Protein AF-A0A8S9GBB6-F1 (afdb_monomer)

Sequence (217 aa):
MLECAELTRQIRGGTREVPPIGDLYFKDEYIDAASASKRSDGSMNYLVEKYDRTLKQTMIQLGASEKLARARLSVIERLRAENKKASDKRLRRKKFFELNLKSLKEKAEFEGDRDAVVETLVKERQRLRDSRIREVTCERVRVQTAMADKYTRCFGREEVTSEIERSTSSVLPLEVNPLALVPTPVESPTVPAAEDPEDLPASNVLTGSGEDDGSVA

Mean predicted aligned error: 19.23 Å

Foldseek 3Di:
DVVVVVVVCVVVPHPPPDPDLVPDPPSVLVVVQVVCVVPDNVSVVVVVVVVVVVVVVVVVVVVVVVVVVVVVVVVVVVVVVVVVVVVVVVVVVVVVVVVVVVVVVVVVVVVVVVVVVVVVVVVVVVVVVVVVVVVVVVVVVVVVVVVVVVCCVPPVPDDDPDDDDDDDDDDDDDDDDPDDDDDDDDDDPDDDDDDDDDDDDDDDDDDPDDDDDDDDD

Radius of gyration: 59.41 Å; Cα contacts (8 Å, |Δi|>4): 20; chains: 1; bounding box: 96×67×176 Å

Organism: Brassica cretica (NCBI:txid69181)

Solvent-accessible surface area (backbone atoms only — not comparable to full-atom values): 13684 Å² total; per-residue (Å²): 112,66,67,62,51,50,50,51,32,59,77,70,61,49,91,66,82,68,77,56,67,86,75,43,93,62,35,66,61,46,56,52,20,61,68,45,42,88,80,40,66,64,48,49,53,53,50,53,52,50,51,53,50,50,52,55,50,49,52,54,52,49,56,52,50,52,54,52,50,53,54,51,51,57,51,51,54,51,54,51,53,49,50,51,54,52,49,54,52,50,52,52,50,51,53,51,51,52,52,50,54,51,52,51,50,55,50,52,53,54,48,52,54,49,51,52,52,50,53,52,52,54,52,50,54,49,53,52,51,54,51,50,53,49,52,54,49,55,50,50,50,54,51,51,52,54,49,51,56,47,45,46,72,77,62,63,79,76,80,87,86,70,86,80,92,80,82,87,77,91,81,86,88,82,80,89,77,100,79,86,80,82,78,75,83,76,82,73,86,81,77,88,77,87,90,83,88,88,81,86,80,90,79,80,88,81,82,86,80,88,84,83,88,83,85,89,134

Structure (mmCIF, N/CA/C/O backbone):
data_AF-A0A8S9GBB6-F1
#
_entry.id   AF-A0A8S9GBB6-F1
#
loop_
_atom_site.group_PDB
_atom_site.id
_atom_site.type_symbol
_atom_site.label_atom_id
_atom_site.label_alt_id
_atom_site.label_comp_id
_atom_site.label_asym_id
_atom_site.label_entity_id
_atom_site.label_seq_id
_atom_site.pdbx_PDB_ins_code
_atom_site.Cartn_x
_atom_site.Cartn_y
_atom_site.Cartn_z
_atom_site.occupancy
_atom_site.B_iso_or_equiv
_atom_site.auth_seq_id
_atom_site.auth_comp_id
_atom_site.auth_asym_id
_atom_site.auth_atom_id
_atom_site.pdbx_PDB_model_num
ATOM 1 N N . MET A 1 1 ? -5.923 1.221 65.606 1.00 60.62 1 MET A N 1
ATOM 2 C CA . MET A 1 1 ? -7.090 2.034 66.034 1.00 60.62 1 MET A CA 1
ATOM 3 C C . MET A 1 1 ? -7.873 2.646 64.872 1.00 60.62 1 MET A C 1
ATOM 5 O O . MET A 1 1 ? -9.085 2.739 64.999 1.00 60.62 1 MET A O 1
ATOM 9 N N . LEU A 1 2 ? -7.241 3.025 63.750 1.00 73.56 2 LEU A N 1
ATOM 10 C CA . LEU A 1 2 ? -7.941 3.588 62.580 1.00 73.56 2 LEU A CA 1
ATOM 11 C C . LEU A 1 2 ? -8.953 2.622 61.945 1.00 73.56 2 LEU A C 1
ATOM 13 O O . LEU A 1 2 ? -10.057 3.036 61.637 1.00 73.56 2 LEU A O 1
ATOM 17 N N . GLU A 1 3 ? -8.626 1.335 61.835 1.00 77.44 3 GLU A N 1
ATOM 18 C CA . GLU A 1 3 ? -9.507 0.324 61.230 1.00 77.44 3 GLU A CA 1
ATOM 19 C C . GLU A 1 3 ? -10.779 0.064 62.061 1.00 77.44 3 GLU A C 1
ATOM 21 O O . GLU A 1 3 ? -11.881 0.015 61.522 1.00 77.44 3 GLU A O 1
ATOM 26 N N . CYS A 1 4 ? -10.665 0.032 63.397 1.00 80.69 4 CYS A N 1
ATOM 27 C CA . CYS A 1 4 ? -11.825 -0.055 64.292 1.00 80.69 4 CYS A CA 1
ATOM 28 C C . CYS A 1 4 ? -12.684 1.219 64.258 1.00 80.69 4 CYS A C 1
ATOM 30 O O . CYS A 1 4 ? -13.907 1.139 64.364 1.00 80.69 4 CYS A O 1
ATOM 32 N N . ALA A 1 5 ? -12.063 2.393 64.102 1.00 79.50 5 ALA A N 1
ATOM 33 C CA . ALA A 1 5 ? -12.774 3.661 63.954 1.00 79.50 5 ALA A CA 1
ATOM 34 C C . ALA A 1 5 ? -13.491 3.755 62.594 1.00 79.50 5 ALA A C 1
ATOM 36 O O . ALA A 1 5 ? -14.638 4.189 62.543 1.00 79.50 5 ALA A O 1
ATOM 37 N N . GLU A 1 6 ? -12.854 3.290 61.517 1.00 80.06 6 GLU A N 1
ATOM 38 C CA . GLU A 1 6 ? -13.409 3.209 60.160 1.00 80.06 6 GLU A CA 1
ATOM 39 C C . GLU A 1 6 ? -14.617 2.260 60.118 1.00 80.06 6 GLU A C 1
ATOM 41 O O . GLU A 1 6 ? -15.682 2.638 59.632 1.00 80.06 6 GLU A O 1
ATOM 46 N N . LEU A 1 7 ? -14.489 1.067 60.710 1.00 80.94 7 LEU A N 1
ATOM 47 C CA . LEU A 1 7 ? -15.567 0.083 60.814 1.00 80.94 7 LEU A CA 1
ATOM 48 C C . LEU A 1 7 ? -16.729 0.602 61.671 1.00 80.94 7 LEU A C 1
ATOM 50 O O . LEU A 1 7 ? -17.887 0.506 61.273 1.00 80.94 7 LEU A O 1
ATOM 54 N N . THR A 1 8 ? -16.438 1.222 62.818 1.00 80.81 8 THR A N 1
ATOM 55 C CA . THR A 1 8 ? -17.472 1.837 63.670 1.00 80.81 8 THR A CA 1
ATOM 56 C C . THR A 1 8 ? -18.189 2.970 62.935 1.00 80.81 8 THR A C 1
ATOM 58 O O . THR A 1 8 ? -19.403 3.118 63.066 1.00 80.81 8 THR A O 1
ATOM 61 N N . ARG A 1 9 ? -17.459 3.743 62.120 1.00 78.81 9 ARG A N 1
ATOM 62 C CA . ARG A 1 9 ? -18.017 4.790 61.261 1.00 78.81 9 ARG A CA 1
ATOM 63 C C . ARG A 1 9 ? -18.884 4.195 60.148 1.00 78.81 9 ARG A C 1
ATOM 65 O O . ARG A 1 9 ? -19.929 4.754 59.864 1.00 78.81 9 ARG A O 1
ATOM 72 N N . GLN A 1 10 ? -18.516 3.064 59.549 1.00 73.56 10 GLN A N 1
ATOM 73 C CA . GLN A 1 10 ? -19.354 2.377 58.556 1.00 73.56 10 GLN A CA 1
ATOM 74 C C . GLN A 1 10 ? -20.639 1.810 59.175 1.00 73.56 10 GLN A C 1
ATOM 76 O O . GLN A 1 10 ? -21.717 2.051 58.643 1.00 73.56 10 GLN A O 1
ATOM 81 N N . ILE A 1 11 ? -20.540 1.133 60.324 1.00 78.88 11 ILE A N 1
ATOM 82 C CA . ILE A 1 11 ? -21.691 0.533 61.021 1.00 78.88 11 ILE A CA 1
ATOM 83 C C . ILE A 1 11 ? -22.664 1.607 61.519 1.00 78.88 11 ILE A C 1
ATOM 85 O O . ILE A 1 11 ? -23.875 1.437 61.413 1.00 78.88 11 ILE A O 1
ATOM 89 N N . ARG A 1 12 ? -22.154 2.727 62.050 1.00 80.00 12 ARG A N 1
ATOM 90 C CA . ARG A 1 12 ? -22.995 3.843 62.517 1.00 80.00 12 ARG A CA 1
ATOM 91 C C . ARG A 1 12 ? -23.492 4.762 61.398 1.00 80.00 12 ARG A C 1
ATOM 93 O O . ARG A 1 12 ? -24.212 5.705 61.704 1.00 80.00 12 ARG A O 1
ATOM 100 N N . GLY A 1 13 ? -23.124 4.507 60.141 1.00 67.94 13 GLY A N 1
ATOM 101 C CA . GLY A 1 13 ? -23.426 5.400 59.024 1.00 67.94 13 GLY A CA 1
ATOM 102 C C . GLY A 1 13 ? -22.595 6.682 59.101 1.00 67.94 13 GLY A C 1
ATOM 103 O O . GLY A 1 13 ? -22.994 7.684 59.685 1.00 67.94 13 GLY A O 1
ATOM 104 N N . GLY A 1 14 ? -21.390 6.643 58.542 1.00 66.12 14 GLY A N 1
ATOM 105 C CA . GLY A 1 14 ? -20.478 7.780 58.523 1.00 66.12 14 GLY A CA 1
ATOM 106 C C . GLY A 1 14 ? -20.987 8.917 57.648 1.00 66.12 14 GLY A C 1
ATOM 107 O O . GLY A 1 14 ? -21.734 8.687 56.704 1.00 66.12 14 GLY A O 1
ATOM 108 N N . THR A 1 15 ? -20.473 10.126 57.877 1.00 60.06 15 THR A N 1
ATOM 109 C CA . THR A 1 15 ? -20.714 11.326 57.054 1.00 60.06 15 THR A CA 1
ATOM 110 C C . THR A 1 15 ? -20.034 11.260 55.679 1.00 60.06 15 THR A C 1
ATOM 112 O O . THR A 1 15 ? -19.532 12.270 55.188 1.00 60.06 15 THR A O 1
ATOM 115 N N . ARG A 1 16 ? -19.933 10.080 55.054 1.00 64.31 16 ARG A N 1
ATOM 116 C CA . ARG A 1 16 ? -19.618 10.044 53.624 1.00 64.31 16 ARG A CA 1
ATOM 117 C C . ARG A 1 16 ? -20.780 10.736 52.934 1.00 64.31 16 ARG A C 1
ATOM 119 O O . ARG A 1 16 ? -21.923 10.348 53.163 1.00 64.31 16 ARG A O 1
ATOM 126 N N . GLU A 1 17 ? -20.478 11.770 52.155 1.00 65.12 17 GLU A N 1
ATOM 127 C CA . GLU A 1 17 ? -21.477 12.451 51.342 1.00 65.12 17 GLU A CA 1
ATOM 128 C C . GLU A 1 17 ? -22.158 11.394 50.476 1.00 65.12 17 GLU A C 1
ATOM 130 O O . GLU A 1 17 ? -21.552 10.792 49.586 1.00 65.12 17 GLU A O 1
ATOM 135 N N . VAL A 1 18 ? -23.401 11.081 50.834 1.00 69.12 18 VAL A N 1
ATOM 136 C CA . VAL A 1 18 ? -24.264 10.259 50.000 1.00 69.12 18 VAL A CA 1
ATOM 137 C C . VAL A 1 18 ? -24.427 11.048 48.703 1.00 69.12 18 VAL A C 1
ATOM 139 O O . VAL A 1 18 ? -24.622 12.266 48.793 1.00 69.12 18 VAL A O 1
ATOM 142 N N . PRO A 1 19 ? -24.313 10.412 47.521 1.00 77.75 19 PRO A N 1
ATOM 143 C CA . PRO A 1 19 ? -24.487 11.116 46.261 1.00 77.75 19 PRO A CA 1
ATOM 144 C C . PRO A 1 19 ? -25.748 11.984 46.315 1.00 77.75 19 PRO A C 1
ATOM 146 O O . PRO A 1 19 ? -26.778 11.505 46.815 1.00 77.75 19 PRO A O 1
ATOM 149 N N . PRO A 1 20 ? -25.688 13.246 45.852 1.00 86.00 20 PRO A N 1
ATOM 150 C CA . PRO A 1 20 ? -26.872 14.079 45.756 1.00 86.00 20 PRO A CA 1
ATOM 151 C C . PRO A 1 20 ? -27.997 13.295 45.083 1.00 86.00 20 PRO A C 1
ATOM 153 O O . PRO A 1 20 ? -27.767 12.582 44.109 1.00 86.00 20 PRO A O 1
ATOM 156 N N . ILE A 1 21 ? -29.232 13.447 45.566 1.00 85.56 21 ILE A N 1
ATOM 157 C CA . ILE A 1 21 ? -30.396 12.733 45.006 1.00 85.56 21 ILE A CA 1
ATOM 158 C C . ILE A 1 21 ? -30.519 12.979 43.487 1.00 85.56 21 ILE A C 1
ATOM 160 O O . ILE A 1 21 ? -31.020 12.130 42.760 1.00 85.56 21 ILE A O 1
ATOM 164 N N . GLY A 1 22 ? -30.027 14.126 42.999 1.00 88.25 22 GLY A N 1
ATOM 165 C CA . GLY A 1 22 ? -29.941 14.465 41.576 1.00 88.25 22 GLY A CA 1
ATOM 166 C C . GLY A 1 22 ? -29.104 13.510 40.719 1.00 88.25 22 GLY A C 1
ATOM 167 O O . GLY A 1 22 ? -29.425 13.348 39.547 1.00 88.25 22 GLY A O 1
ATOM 168 N N . ASP A 1 23 ? -28.098 12.862 41.303 1.00 91.00 23 ASP A N 1
ATOM 169 C CA . ASP A 1 23 ? -27.106 12.050 40.590 1.00 91.00 23 ASP A CA 1
ATOM 170 C C . ASP A 1 23 ? -27.437 10.548 40.619 1.00 91.00 23 ASP A C 1
ATOM 172 O O . ASP A 1 23 ? -26.719 9.728 40.040 1.00 91.00 23 ASP A O 1
ATOM 176 N N . LEU A 1 24 ? -28.522 10.157 41.297 1.00 91.12 24 LEU A N 1
ATOM 177 C CA . LEU A 1 24 ? -28.995 8.775 41.303 1.00 91.12 24 LEU A CA 1
ATOM 178 C C . LEU A 1 24 ? -29.559 8.389 39.933 1.00 91.12 24 LEU A C 1
ATOM 180 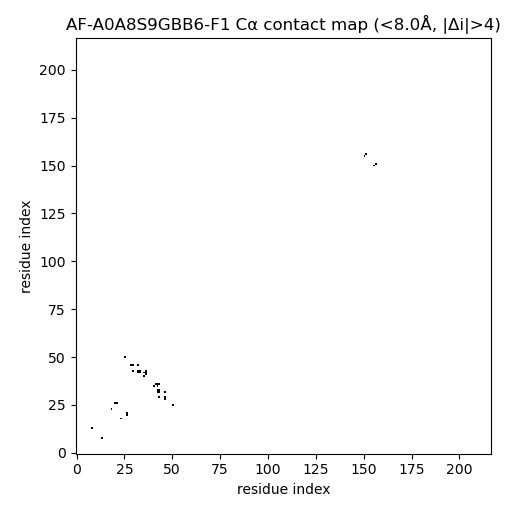O O . LEU A 1 24 ? -30.366 9.107 39.347 1.00 91.12 24 LEU A O 1
ATOM 184 N N . TYR A 1 25 ? -29.197 7.195 39.462 1.00 92.00 25 TYR A N 1
ATOM 185 C CA . TYR A 1 25 ? -29.690 6.658 38.190 1.00 92.00 25 TYR A CA 1
ATOM 186 C C . TYR A 1 25 ? -31.214 6.432 38.201 1.00 92.00 25 TYR A C 1
ATOM 188 O O . TYR A 1 25 ? -31.893 6.716 37.222 1.00 92.00 25 TYR A O 1
ATOM 196 N N . PHE A 1 26 ? -31.748 5.963 39.333 1.00 95.62 26 PHE A N 1
ATOM 197 C CA . PHE A 1 26 ? -33.181 5.803 39.610 1.00 95.62 26 PHE A CA 1
ATOM 198 C C . PHE A 1 26 ? -33.630 6.821 40.664 1.00 95.62 26 PHE A C 1
ATOM 200 O O . PHE A 1 26 ? -33.973 6.465 41.795 1.00 95.62 26 PHE A O 1
ATOM 207 N N . LYS A 1 27 ? -33.501 8.110 40.334 1.00 94.31 27 LYS A N 1
ATOM 208 C CA . LYS A 1 27 ? -33.810 9.223 41.240 1.00 94.31 27 LYS A CA 1
ATOM 209 C C . LYS A 1 27 ? -35.281 9.254 41.650 1.00 94.31 27 LYS A C 1
ATOM 211 O O . LYS A 1 27 ? -35.578 9.408 42.833 1.00 94.31 27 LYS A O 1
ATOM 216 N N . ASP A 1 28 ? -36.184 9.133 40.687 1.00 94.25 28 ASP A N 1
ATOM 217 C CA . ASP A 1 28 ? -37.617 9.281 40.938 1.00 94.25 28 ASP A CA 1
ATOM 218 C C . ASP A 1 28 ? -38.121 8.117 41.796 1.00 94.25 28 ASP A C 1
ATOM 220 O O . ASP A 1 28 ? -38.783 8.317 42.812 1.00 94.25 28 ASP A O 1
ATOM 224 N N . GLU A 1 29 ? -37.663 6.903 41.491 1.00 93.50 29 GLU A N 1
ATOM 225 C CA . GLU A 1 29 ? -37.986 5.713 42.272 1.00 93.50 29 GLU A CA 1
ATOM 226 C C . GLU A 1 29 ? -37.391 5.758 43.683 1.00 93.50 29 GLU A C 1
ATOM 228 O O . GLU A 1 29 ? -37.974 5.202 44.614 1.00 93.50 29 GLU A O 1
ATOM 233 N N . TYR A 1 30 ? -36.253 6.433 43.868 1.00 92.12 30 TYR A N 1
ATOM 234 C CA . TYR A 1 30 ? -35.703 6.699 45.195 1.00 92.12 30 TYR A CA 1
ATOM 235 C C . TYR A 1 30 ? -36.582 7.653 46.002 1.00 92.12 30 TYR A C 1
ATOM 237 O O . TYR A 1 30 ? -36.856 7.379 47.169 1.00 92.12 30 TYR A O 1
ATOM 245 N N . ILE A 1 31 ? -37.050 8.747 45.398 1.00 91.56 31 ILE A N 1
ATOM 246 C CA . ILE A 1 31 ? -37.946 9.706 46.060 1.00 91.56 31 ILE A CA 1
ATOM 247 C C . ILE A 1 31 ? -39.261 9.018 46.451 1.00 91.56 31 ILE A C 1
ATOM 249 O O . ILE A 1 31 ? -39.726 9.186 47.584 1.00 91.56 31 ILE A O 1
ATOM 253 N N . ASP A 1 32 ? -39.814 8.188 45.568 1.00 91.50 32 ASP A N 1
ATOM 254 C CA . ASP A 1 32 ? -41.032 7.416 45.824 1.00 91.50 32 ASP A CA 1
ATOM 255 C C . ASP A 1 32 ? -40.831 6.385 46.944 1.00 91.50 32 ASP A C 1
ATOM 257 O O . ASP A 1 32 ? -41.623 6.322 47.891 1.00 91.50 32 ASP A O 1
ATOM 261 N N . ALA A 1 33 ? -39.743 5.610 46.892 1.00 92.12 33 ALA A N 1
ATOM 262 C CA . ALA A 1 33 ? -39.418 4.617 47.913 1.00 92.12 33 ALA A CA 1
ATOM 263 C C . ALA A 1 33 ? -39.142 5.263 49.279 1.00 92.12 33 ALA A C 1
ATOM 265 O O . ALA A 1 33 ? -39.637 4.783 50.302 1.00 92.12 33 ALA A O 1
ATOM 266 N N . ALA A 1 34 ? -38.414 6.383 49.307 1.00 89.12 34 ALA A N 1
ATOM 267 C CA . ALA A 1 34 ? -38.150 7.146 50.522 1.00 89.12 34 ALA A CA 1
ATOM 268 C C . ALA A 1 34 ? -39.448 7.708 51.120 1.00 89.12 34 ALA A C 1
ATOM 270 O O . ALA A 1 34 ? -39.666 7.617 52.331 1.00 89.12 34 ALA A O 1
ATOM 271 N N . SER A 1 35 ? -40.353 8.213 50.278 1.00 87.62 35 SER A N 1
ATOM 272 C CA . SER A 1 35 ? -41.664 8.720 50.702 1.00 87.62 35 SER A CA 1
ATOM 273 C C . SER A 1 35 ? -42.571 7.608 51.247 1.00 87.62 35 SER A C 1
ATOM 275 O O . SER A 1 35 ? -43.310 7.826 52.212 1.00 87.62 35 SER A O 1
ATOM 277 N N . ALA A 1 36 ? -42.493 6.405 50.670 1.00 88.00 36 ALA A N 1
ATOM 278 C CA . ALA A 1 36 ? -43.259 5.230 51.084 1.00 88.00 36 ALA A CA 1
ATOM 279 C C . ALA A 1 36 ? -42.690 4.508 52.321 1.00 88.00 36 ALA A C 1
ATOM 281 O O . ALA A 1 36 ? -43.441 3.804 53.002 1.00 88.00 36 ALA A O 1
ATOM 282 N N . SER A 1 37 ? -41.410 4.719 52.653 1.00 82.12 37 SER A N 1
ATOM 283 C CA . SER A 1 37 ? -40.703 4.023 53.746 1.00 82.12 37 SER A CA 1
ATOM 284 C C . SER A 1 37 ? -41.389 4.138 55.112 1.00 82.12 37 SER A C 1
ATOM 286 O O . SER A 1 37 ? -41.324 3.226 55.925 1.00 82.12 37 SER A O 1
ATOM 288 N N . LYS A 1 38 ? -42.153 5.215 55.348 1.00 79.06 38 LYS A N 1
ATOM 289 C CA . LYS A 1 38 ? -42.936 5.409 56.581 1.00 79.06 38 LYS A CA 1
ATOM 290 C C . LYS A 1 38 ? -44.026 4.351 56.803 1.00 79.06 38 LYS A C 1
ATOM 292 O O . LYS A 1 38 ? -44.586 4.298 57.894 1.00 79.06 38 LYS A O 1
ATOM 297 N N . ARG A 1 39 ? -44.393 3.578 55.773 1.00 77.25 39 ARG A N 1
ATOM 298 C CA . ARG A 1 39 ? -45.482 2.586 55.817 1.00 77.25 39 ARG A CA 1
ATOM 299 C C . ARG A 1 39 ? -45.012 1.149 55.589 1.00 77.25 39 ARG A C 1
ATOM 301 O O . ARG A 1 39 ? -45.705 0.231 56.014 1.00 77.25 39 ARG A O 1
ATOM 308 N N . SER A 1 40 ? -43.893 0.944 54.893 1.00 81.62 40 SER A N 1
ATOM 309 C CA . SER A 1 40 ? -43.333 -0.381 54.609 1.00 81.62 40 SER A CA 1
ATOM 310 C C . SER A 1 40 ? -41.907 -0.267 54.070 1.00 81.62 40 SER A C 1
ATOM 312 O O . SER A 1 40 ? -41.634 0.576 53.215 1.00 81.62 40 SER A O 1
ATOM 314 N N . ASP A 1 41 ? -41.034 -1.183 54.489 1.00 83.06 41 ASP A N 1
ATOM 315 C CA . ASP A 1 41 ? -39.663 -1.298 53.973 1.00 83.06 41 ASP A CA 1
ATOM 316 C C . ASP A 1 41 ? -39.593 -1.931 52.568 1.00 83.06 41 ASP A C 1
ATOM 318 O O . ASP A 1 41 ? -38.557 -1.879 51.902 1.00 83.06 41 ASP A O 1
ATOM 322 N N . GLY A 1 42 ? -40.697 -2.506 52.071 1.00 89.44 42 GLY A N 1
ATOM 323 C CA . GLY A 1 42 ? -40.728 -3.219 50.788 1.00 89.44 42 GLY A CA 1
ATOM 324 C C . GLY A 1 42 ? -40.334 -2.353 49.587 1.00 89.44 42 GLY A C 1
ATOM 325 O O . GLY A 1 42 ? -39.651 -2.831 48.681 1.00 89.44 42 GLY A O 1
ATOM 326 N N . SER A 1 43 ? -40.695 -1.065 49.597 1.00 90.88 43 SER A N 1
ATOM 327 C CA . SER A 1 43 ? -40.359 -0.135 48.511 1.00 90.88 43 SER A CA 1
ATOM 328 C C . SER A 1 43 ? -38.853 0.113 48.390 1.00 90.88 43 SER A C 1
ATOM 330 O O . SER A 1 43 ? -38.340 0.239 47.278 1.00 90.88 43 SER A O 1
ATOM 332 N N . MET A 1 44 ? -38.131 0.145 49.516 1.00 90.50 44 MET A N 1
ATOM 333 C CA . MET A 1 44 ? -36.676 0.311 49.514 1.00 90.50 44 MET A CA 1
ATOM 334 C C . MET A 1 44 ? -35.987 -0.946 48.973 1.00 90.50 44 MET A C 1
ATOM 336 O O . MET A 1 44 ? -35.097 -0.849 48.130 1.00 90.50 44 MET A O 1
ATOM 340 N N . ASN A 1 45 ? -36.453 -2.131 49.383 1.00 92.38 45 ASN A N 1
ATOM 341 C CA . ASN A 1 45 ? -35.922 -3.405 48.891 1.00 92.38 45 ASN A CA 1
ATOM 342 C C . ASN A 1 45 ? -36.100 -3.554 47.372 1.00 92.38 45 ASN A C 1
ATOM 344 O O . ASN A 1 45 ? -35.160 -3.934 46.677 1.00 92.38 45 ASN A O 1
ATOM 348 N N . TYR A 1 46 ? -37.263 -3.172 46.833 1.00 93.88 46 TYR A N 1
ATOM 349 C CA . TYR A 1 46 ? -37.500 -3.181 45.386 1.00 93.88 46 TYR A CA 1
ATOM 350 C C . TYR A 1 46 ? -36.506 -2.294 44.619 1.00 93.88 46 TYR A C 1
ATOM 352 O O . TYR A 1 46 ? -35.998 -2.686 43.563 1.00 93.88 46 TYR A O 1
ATOM 360 N N . LEU A 1 47 ? -36.209 -1.103 45.147 1.00 93.00 47 LEU A N 1
ATOM 361 C CA . LEU A 1 47 ? -35.246 -0.189 44.541 1.00 93.00 47 LEU A CA 1
ATOM 362 C C . LEU A 1 47 ? -33.832 -0.783 44.534 1.00 93.00 47 LEU A C 1
ATOM 364 O O . LEU A 1 47 ? -33.161 -0.737 43.502 1.00 93.00 47 LEU A O 1
ATOM 368 N N . VAL A 1 48 ? -33.403 -1.383 45.648 1.00 93.69 48 VAL A N 1
ATOM 369 C CA . VAL A 1 48 ? -32.109 -2.079 45.748 1.00 93.69 48 VAL A CA 1
ATOM 370 C C . VAL A 1 48 ? -32.015 -3.189 44.698 1.00 93.69 48 VAL A C 1
ATOM 372 O O . VAL A 1 48 ? -31.060 -3.228 43.923 1.00 93.69 48 VAL A O 1
ATOM 375 N N . GLU A 1 49 ? -33.045 -4.026 44.566 1.00 96.44 49 GLU A N 1
ATOM 376 C CA . GLU A 1 49 ? -33.086 -5.075 43.540 1.00 96.44 49 GLU A CA 1
ATOM 377 C C . GLU A 1 49 ? -33.061 -4.522 42.107 1.00 96.44 49 GLU A C 1
ATOM 379 O O . GLU A 1 49 ? -32.552 -5.170 41.187 1.00 96.44 49 GLU A O 1
ATOM 384 N N . LYS A 1 50 ? -33.646 -3.341 41.871 1.00 96.69 50 LYS A N 1
ATOM 385 C CA . LYS A 1 50 ? -33.621 -2.676 40.561 1.00 96.69 50 LYS A CA 1
ATOM 386 C C . LYS A 1 50 ? -32.200 -2.237 40.196 1.00 96.69 50 LYS A C 1
ATOM 388 O O . LYS A 1 50 ? -31.759 -2.489 39.069 1.00 96.69 50 LYS A O 1
ATOM 393 N N . TYR A 1 51 ? -31.469 -1.647 41.142 1.00 96.56 51 TYR A N 1
ATOM 394 C CA . TYR A 1 51 ? -30.053 -1.313 40.966 1.00 96.56 51 TYR A CA 1
ATOM 395 C C . TYR A 1 51 ? -29.206 -2.559 40.735 1.00 96.56 51 TYR A C 1
ATOM 397 O O . TYR A 1 51 ? -28.471 -2.609 39.750 1.00 96.56 51 TYR A O 1
ATOM 405 N N . ASP A 1 52 ? -29.366 -3.589 41.563 1.00 97.81 52 ASP A N 1
ATOM 406 C CA . ASP A 1 52 ? -28.608 -4.835 41.438 1.00 97.81 52 ASP A CA 1
ATOM 407 C C . ASP A 1 52 ? -28.819 -5.510 40.082 1.00 97.81 52 ASP A C 1
ATOM 409 O O . ASP A 1 52 ? -27.864 -5.978 39.457 1.00 97.81 52 ASP A O 1
ATOM 413 N N . ARG A 1 53 ? -30.065 -5.552 39.594 1.00 98.12 53 ARG A N 1
ATOM 414 C CA . ARG A 1 53 ? -30.380 -6.084 38.260 1.00 98.12 53 ARG A CA 1
ATOM 415 C C . ARG A 1 53 ? -29.707 -5.274 37.159 1.00 98.12 53 ARG A C 1
ATOM 417 O O . ARG A 1 53 ? -29.083 -5.858 36.275 1.00 98.12 53 ARG A O 1
ATOM 424 N N . THR A 1 54 ? -29.797 -3.949 37.234 1.00 97.75 54 THR A N 1
ATOM 425 C CA . THR A 1 54 ? -29.224 -3.046 36.227 1.00 97.75 54 THR A CA 1
ATOM 426 C C . THR A 1 54 ? -27.702 -3.138 36.209 1.00 97.75 54 THR A C 1
ATOM 428 O O . THR A 1 54 ? -27.106 -3.256 35.143 1.00 97.75 54 THR A O 1
ATOM 431 N N . LEU A 1 55 ? -27.067 -3.171 37.380 1.00 97.19 55 LEU A N 1
ATOM 432 C CA . LEU A 1 55 ? -25.625 -3.344 37.520 1.00 97.19 55 LEU A CA 1
ATOM 433 C C . LEU A 1 55 ? -25.162 -4.681 36.931 1.00 97.19 55 LEU A C 1
ATOM 435 O O . LEU A 1 55 ? -24.234 -4.719 36.127 1.00 97.19 55 LEU A O 1
ATOM 439 N N . LYS A 1 56 ? -25.837 -5.786 37.272 1.00 98.12 56 LYS A N 1
ATOM 440 C CA . LYS A 1 56 ? -25.526 -7.110 36.706 1.00 98.12 56 LYS A CA 1
ATOM 441 C C . LYS A 1 56 ? -25.662 -7.109 35.182 1.00 98.12 56 LYS A C 1
ATOM 443 O O . LYS A 1 56 ? -24.793 -7.636 34.489 1.00 98.12 56 LYS A O 1
ATOM 448 N N . GLN A 1 57 ? -26.715 -6.490 34.652 1.00 98.19 57 GLN A N 1
ATOM 449 C CA . GLN A 1 57 ? -26.933 -6.380 33.211 1.00 98.19 57 GLN A CA 1
ATOM 450 C C . GLN A 1 57 ? -25.819 -5.584 32.517 1.00 98.19 57 GLN A C 1
ATOM 452 O O . GLN A 1 57 ? -25.280 -6.044 31.508 1.00 98.19 57 GLN A O 1
ATOM 457 N N . THR A 1 58 ? -25.447 -4.416 33.047 1.00 98.06 58 THR A N 1
ATOM 458 C CA . THR A 1 58 ? -24.410 -3.570 32.439 1.00 98.06 58 THR A CA 1
ATOM 459 C C . THR A 1 58 ? -23.029 -4.207 32.533 1.00 98.06 58 THR A C 1
ATOM 461 O O . THR A 1 58 ? -22.273 -4.136 31.566 1.00 98.06 58 THR A O 1
ATOM 464 N N . MET A 1 59 ? -22.715 -4.919 33.619 1.00 98.25 59 MET A N 1
ATOM 465 C CA . MET A 1 59 ? -21.478 -5.701 33.730 1.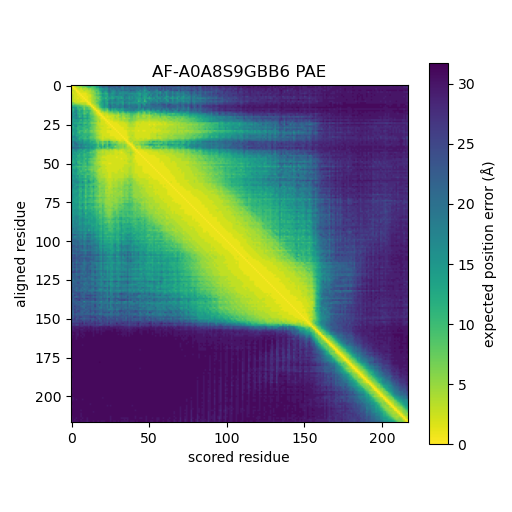00 98.25 59 MET A CA 1
ATOM 466 C C . MET A 1 59 ? -21.366 -6.764 32.627 1.00 98.25 59 MET A C 1
ATOM 468 O O . MET A 1 59 ? -20.302 -6.924 32.026 1.00 98.25 59 MET A O 1
ATOM 472 N N . ILE A 1 60 ? -22.463 -7.462 32.314 1.00 98.12 60 ILE A N 1
ATOM 473 C CA . ILE A 1 60 ? -22.492 -8.458 31.232 1.00 98.12 60 ILE A CA 1
ATOM 474 C C . ILE A 1 60 ? -22.284 -7.782 29.869 1.00 98.12 60 ILE A C 1
ATOM 476 O O . ILE A 1 60 ? -21.470 -8.244 29.065 1.00 98.12 60 ILE A O 1
ATOM 480 N N . GLN A 1 61 ? -22.987 -6.676 29.612 1.00 98.00 61 GLN A N 1
ATOM 481 C CA . GLN A 1 61 ? -22.870 -5.926 28.357 1.00 98.00 61 GLN A CA 1
ATOM 482 C C . GLN A 1 61 ? -21.460 -5.361 28.150 1.00 98.00 61 GLN A C 1
ATOM 484 O O . GLN A 1 61 ? -20.915 -5.471 27.050 1.00 98.00 61 GLN A O 1
ATOM 489 N N . LEU A 1 62 ? -20.853 -4.806 29.201 1.00 98.31 62 LEU A N 1
ATOM 490 C CA . LEU A 1 62 ? -19.484 -4.301 29.174 1.00 98.31 62 LEU A CA 1
ATOM 491 C C . LEU A 1 62 ? -18.490 -5.432 28.886 1.00 98.31 62 LEU A C 1
ATOM 493 O O . LEU A 1 62 ? -17.649 -5.307 28.002 1.00 98.31 62 LEU A O 1
ATOM 497 N N . GLY A 1 63 ? -18.641 -6.583 29.544 1.00 98.06 63 GLY A N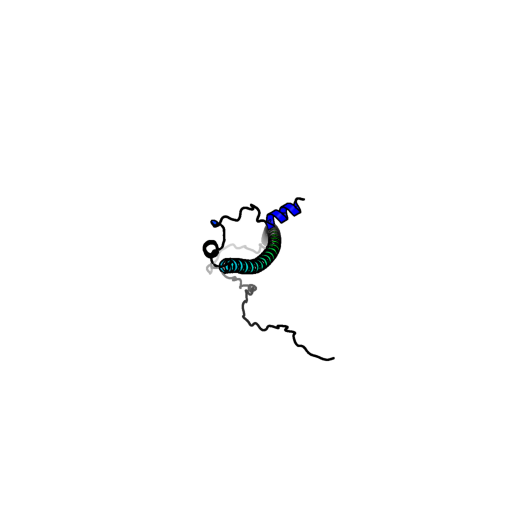 1
ATOM 498 C CA . GLY A 1 63 ? -17.799 -7.748 29.273 1.00 98.06 63 GLY A CA 1
ATOM 499 C C . GLY A 1 63 ? -17.899 -8.241 27.823 1.00 98.06 63 GLY A C 1
ATOM 500 O O . GLY A 1 63 ? -16.896 -8.659 27.238 1.00 98.06 63 GLY A O 1
ATOM 501 N N . ALA A 1 64 ? -19.086 -8.182 27.213 1.00 97.88 64 ALA A N 1
ATOM 502 C CA . ALA A 1 64 ? -19.276 -8.530 25.805 1.00 97.88 64 ALA A CA 1
ATOM 503 C C . ALA A 1 64 ? -18.639 -7.497 24.857 1.00 97.88 64 ALA A C 1
ATOM 505 O O . ALA A 1 64 ? -17.940 -7.874 23.910 1.00 97.88 64 ALA A O 1
ATOM 506 N N . SER A 1 65 ? -18.837 -6.202 25.119 1.00 97.81 65 SER A N 1
ATOM 507 C CA . SER A 1 65 ? -18.303 -5.126 24.279 1.00 97.81 65 SER A CA 1
ATOM 508 C C . SER A 1 65 ? -16.777 -5.025 24.365 1.00 97.81 65 SER A C 1
ATOM 510 O O . SER A 1 65 ? -16.123 -4.851 23.338 1.00 97.81 65 SER A O 1
ATOM 512 N N . GLU A 1 66 ? -16.186 -5.242 25.542 1.00 98.44 66 GLU A N 1
ATOM 513 C CA . GLU A 1 66 ? -14.735 -5.296 25.720 1.00 98.44 66 GLU A CA 1
ATOM 514 C C . GLU A 1 66 ? -14.097 -6.441 24.931 1.00 98.44 66 GLU A C 1
ATOM 516 O O . GLU A 1 66 ? -13.075 -6.246 24.270 1.00 98.44 66 GLU A O 1
ATOM 521 N N . LYS A 1 67 ? -14.691 -7.642 24.964 1.00 98.06 67 LYS A N 1
ATOM 522 C CA . LYS A 1 67 ? -14.203 -8.789 24.179 1.00 98.06 67 LYS A CA 1
ATOM 523 C C . LYS A 1 67 ? -14.226 -8.475 22.684 1.00 98.06 67 LYS A C 1
ATOM 525 O O . LYS A 1 67 ? -13.246 -8.737 21.985 1.00 98.06 67 LYS A O 1
ATOM 530 N N . LEU A 1 68 ? -15.309 -7.862 22.206 1.00 98.06 68 LEU A N 1
ATOM 531 C CA . LEU A 1 68 ? -15.430 -7.432 20.816 1.00 98.06 68 LEU A CA 1
ATOM 532 C C . LEU A 1 68 ? -14.392 -6.358 20.455 1.00 98.06 68 LEU A C 1
ATOM 534 O O . LEU A 1 68 ? -13.771 -6.437 19.395 1.00 98.06 68 LEU A O 1
ATOM 538 N N . ALA A 1 69 ? -14.172 -5.374 21.329 1.00 98.44 69 ALA A N 1
ATOM 539 C CA . ALA A 1 69 ? -13.178 -4.325 21.121 1.00 98.44 69 ALA A CA 1
ATOM 540 C C . ALA A 1 69 ? -11.759 -4.905 21.017 1.00 98.44 69 ALA A C 1
ATOM 542 O O . ALA A 1 69 ? -11.030 -4.574 20.081 1.00 98.44 69 ALA A O 1
ATOM 543 N N . ARG A 1 70 ? -11.393 -5.838 21.907 1.00 98.38 70 ARG A N 1
ATOM 544 C CA . ARG A 1 70 ? -10.101 -6.545 21.858 1.00 98.38 70 ARG A CA 1
ATOM 545 C C . ARG A 1 70 ? -9.928 -7.330 20.555 1.00 98.38 70 ARG A C 1
ATOM 547 O O . ARG A 1 70 ? -8.879 -7.233 19.920 1.00 98.38 70 ARG A O 1
ATOM 554 N N . ALA A 1 71 ? -10.963 -8.047 20.113 1.00 98.38 71 ALA A N 1
ATOM 555 C CA . ALA A 1 71 ? -10.929 -8.775 18.845 1.00 98.38 71 ALA A CA 1
ATOM 556 C C . ALA A 1 71 ? -10.725 -7.832 17.644 1.00 98.38 71 ALA A C 1
ATOM 558 O O . ALA A 1 71 ? -9.889 -8.096 16.778 1.00 98.38 71 ALA A O 1
ATOM 559 N N . ARG A 1 72 ? -11.434 -6.695 17.615 1.00 98.56 72 ARG A N 1
ATOM 560 C CA . ARG A 1 72 ? -11.289 -5.676 16.562 1.00 98.56 72 ARG A CA 1
ATOM 561 C C . ARG A 1 72 ? -9.885 -5.075 16.527 1.00 98.56 72 ARG A C 1
ATOM 563 O O . ARG A 1 72 ? -9.311 -4.958 15.447 1.00 98.56 72 ARG A O 1
ATOM 570 N N . LEU A 1 73 ? -9.314 -4.736 17.683 1.00 98.62 73 LEU A N 1
ATOM 571 C CA . LEU A 1 73 ? -7.954 -4.195 17.766 1.00 98.62 73 LEU A CA 1
ATOM 572 C C . LEU A 1 73 ? -6.911 -5.188 17.238 1.00 98.62 73 LEU A C 1
ATOM 574 O O . LEU A 1 73 ? -6.081 -4.809 16.416 1.00 98.62 73 LEU A O 1
ATOM 578 N N . SER A 1 74 ? -7.023 -6.469 17.599 1.00 98.38 74 SER A N 1
ATOM 579 C CA . SER A 1 74 ? -6.125 -7.516 17.092 1.00 98.38 74 SER A CA 1
ATOM 580 C C . SER A 1 74 ? -6.188 -7.672 15.563 1.00 98.38 74 SER A C 1
ATOM 582 O O . SER A 1 74 ? -5.166 -7.863 14.899 1.00 98.38 74 SER A O 1
ATOM 584 N N . VAL A 1 75 ? -7.379 -7.562 14.961 1.00 98.69 75 VAL A N 1
ATOM 585 C CA . VAL A 1 75 ? -7.527 -7.562 13.493 1.00 98.69 75 VAL A CA 1
ATOM 586 C C . VAL A 1 75 ? -6.853 -6.336 12.874 1.00 98.69 75 VAL A C 1
ATOM 588 O O . VAL A 1 75 ? -6.111 -6.471 11.902 1.00 98.69 75 VAL A O 1
ATOM 591 N N . ILE A 1 76 ? -7.061 -5.150 13.450 1.00 98.62 76 ILE A N 1
ATOM 592 C CA . ILE A 1 76 ? -6.459 -3.903 12.962 1.00 98.62 76 ILE A CA 1
ATOM 593 C C . ILE A 1 76 ? -4.928 -3.976 13.000 1.00 98.62 76 ILE A C 1
ATOM 595 O O . ILE A 1 76 ? -4.270 -3.554 12.050 1.00 98.62 76 ILE A O 1
ATOM 599 N N . GLU A 1 77 ? -4.344 -4.519 14.065 1.00 98.56 77 GLU A N 1
ATOM 600 C CA . GLU A 1 77 ? -2.891 -4.680 14.192 1.00 98.56 77 GLU A CA 1
ATOM 601 C C . GLU A 1 77 ? -2.312 -5.599 13.112 1.00 98.56 77 GLU A C 1
ATOM 603 O O . GLU A 1 77 ? -1.317 -5.242 12.473 1.00 98.56 77 GLU A O 1
ATOM 608 N N . ARG A 1 78 ? -2.970 -6.733 12.835 1.00 98.50 78 ARG A N 1
ATOM 609 C CA . ARG A 1 78 ? -2.572 -7.636 11.742 1.00 98.50 78 ARG A CA 1
ATOM 610 C C . ARG A 1 78 ? -2.636 -6.946 10.382 1.00 98.50 78 ARG A C 1
ATOM 612 O O . ARG A 1 78 ? -1.645 -6.947 9.654 1.00 98.50 78 ARG A O 1
ATOM 619 N N . LEU A 1 79 ? -3.744 -6.266 10.083 1.00 98.62 79 LEU A N 1
ATOM 620 C CA . LEU A 1 79 ? -3.906 -5.524 8.828 1.00 98.62 79 LEU A CA 1
ATOM 621 C C . LEU A 1 79 ? -2.871 -4.403 8.674 1.00 98.62 79 LEU A C 1
ATOM 623 O O . LEU A 1 79 ? -2.372 -4.160 7.575 1.00 98.62 79 LEU A O 1
ATOM 627 N N . ARG A 1 80 ? -2.506 -3.716 9.764 1.00 98.44 80 ARG A N 1
ATOM 628 C CA . ARG A 1 80 ? -1.432 -2.710 9.749 1.00 98.44 80 ARG A CA 1
ATOM 629 C C . ARG A 1 80 ? -0.075 -3.341 9.445 1.00 98.44 80 ARG A C 1
ATOM 631 O O . ARG A 1 80 ? 0.680 -2.790 8.643 1.00 98.44 80 ARG A O 1
ATOM 638 N N . ALA A 1 81 ? 0.232 -4.492 10.042 1.00 98.50 81 ALA A N 1
ATOM 639 C CA . ALA A 1 81 ? 1.478 -5.208 9.785 1.00 98.50 81 ALA A CA 1
ATOM 640 C C . ALA A 1 81 ? 1.573 -5.697 8.328 1.00 98.50 81 ALA A C 1
ATOM 642 O O . ALA A 1 81 ? 2.614 -5.538 7.687 1.00 98.50 81 ALA A O 1
ATOM 643 N N . GLU A 1 82 ? 0.489 -6.246 7.782 1.00 98.44 82 GLU A N 1
ATOM 644 C CA . GLU A 1 82 ? 0.412 -6.690 6.387 1.00 98.44 82 GLU A CA 1
ATOM 645 C C . GLU A 1 82 ? 0.534 -5.526 5.403 1.00 98.44 82 GLU A C 1
ATOM 647 O O . GLU A 1 82 ? 1.345 -5.591 4.477 1.00 98.44 82 GLU A O 1
ATOM 652 N N . ASN A 1 83 ? -0.182 -4.423 5.639 1.00 98.44 83 ASN A N 1
ATOM 653 C CA . ASN A 1 83 ? -0.077 -3.225 4.806 1.00 98.44 83 ASN A CA 1
ATOM 654 C C . ASN A 1 83 ? 1.338 -2.642 4.805 1.00 98.44 83 ASN A C 1
ATOM 656 O O . ASN A 1 83 ? 1.835 -2.239 3.751 1.00 98.44 83 ASN A O 1
ATOM 660 N N . LYS A 1 84 ? 2.026 -2.643 5.953 1.00 98.38 84 LYS A N 1
ATOM 661 C CA . LYS A 1 84 ? 3.427 -2.212 6.027 1.00 98.38 84 LYS A CA 1
ATOM 662 C C . LYS A 1 84 ? 4.328 -3.099 5.160 1.00 98.38 84 LYS A C 1
ATOM 664 O O . LYS A 1 84 ? 5.055 -2.583 4.315 1.00 98.38 84 LYS A O 1
ATOM 669 N N . LYS A 1 85 ? 4.210 -4.426 5.282 1.00 98.25 85 LYS A N 1
ATOM 670 C CA . LYS A 1 85 ? 4.962 -5.386 4.449 1.00 98.25 85 LYS A CA 1
ATOM 671 C C . LYS A 1 85 ? 4.668 -5.211 2.953 1.00 98.25 85 LYS A C 1
ATOM 673 O O . LYS A 1 85 ? 5.586 -5.238 2.131 1.00 98.25 85 LYS A O 1
ATOM 678 N N . ALA A 1 86 ? 3.401 -5.021 2.588 1.00 98.31 86 ALA A N 1
ATOM 679 C CA . ALA A 1 86 ? 2.984 -4.804 1.205 1.00 98.31 86 ALA A CA 1
ATOM 680 C C . ALA A 1 86 ? 3.545 -3.488 0.638 1.00 98.31 86 ALA A C 1
ATOM 682 O O . ALA A 1 86 ? 4.036 -3.466 -0.495 1.00 98.31 86 ALA A O 1
ATOM 683 N N . SER A 1 87 ? 3.531 -2.419 1.437 1.00 97.88 87 SER A N 1
ATOM 684 C CA . SER A 1 87 ? 4.127 -1.125 1.094 1.00 97.88 87 SER A CA 1
ATOM 685 C C . SER A 1 87 ? 5.633 -1.245 0.847 1.00 97.88 87 SER A C 1
ATOM 687 O O . SER A 1 87 ? 6.118 -0.850 -0.215 1.00 97.88 87 SER A O 1
ATOM 689 N N . ASP A 1 88 ? 6.365 -1.901 1.751 1.00 98.19 88 ASP A N 1
ATOM 690 C CA . ASP A 1 88 ? 7.811 -2.107 1.616 1.00 98.19 88 ASP A CA 1
ATOM 691 C C . ASP A 1 88 ? 8.155 -2.920 0.358 1.00 98.19 88 ASP A C 1
ATOM 693 O O . ASP A 1 88 ? 9.086 -2.589 -0.384 1.00 98.19 88 ASP A O 1
ATOM 697 N N . LYS A 1 89 ? 7.372 -3.965 0.058 1.00 98.19 89 LYS A N 1
ATOM 698 C CA . LYS A 1 89 ? 7.525 -4.760 -1.171 1.00 98.19 89 LYS A CA 1
ATOM 699 C C . LYS A 1 89 ? 7.266 -3.920 -2.422 1.00 98.19 89 LYS A C 1
ATOM 701 O O . LYS A 1 89 ? 8.016 -4.026 -3.394 1.00 98.19 89 LYS A O 1
ATOM 706 N N . ARG A 1 90 ? 6.232 -3.072 -2.407 1.00 97.88 90 ARG A N 1
ATOM 707 C CA . ARG A 1 90 ? 5.923 -2.150 -3.510 1.00 97.88 90 ARG A CA 1
ATOM 708 C C . ARG A 1 90 ? 7.055 -1.145 -3.719 1.00 97.88 90 ARG A C 1
ATOM 710 O O . ARG A 1 90 ? 7.456 -0.927 -4.860 1.00 97.88 90 ARG A O 1
ATOM 717 N N . LEU A 1 91 ? 7.619 -0.597 -2.644 1.00 98.12 91 LEU A N 1
ATOM 718 C CA . LEU A 1 91 ? 8.749 0.327 -2.713 1.00 98.12 91 LEU A CA 1
ATOM 719 C C . LEU A 1 91 ? 9.992 -0.338 -3.322 1.00 98.12 91 LEU A C 1
ATOM 721 O O . LEU A 1 91 ? 10.621 0.239 -4.208 1.00 98.12 91 LEU A O 1
ATOM 725 N N . ARG A 1 92 ? 10.320 -1.567 -2.904 1.00 98.06 92 ARG A N 1
ATOM 726 C CA . ARG A 1 92 ? 11.434 -2.343 -3.481 1.00 98.06 92 ARG A CA 1
ATOM 727 C C . ARG A 1 92 ? 11.239 -2.599 -4.974 1.00 98.06 92 ARG A C 1
ATOM 729 O O . ARG A 1 92 ? 12.161 -2.370 -5.749 1.00 98.06 92 ARG A O 1
ATOM 736 N N . ARG A 1 93 ? 10.032 -3.005 -5.388 1.00 98.19 93 ARG A N 1
ATOM 737 C CA . ARG A 1 93 ? 9.692 -3.190 -6.809 1.00 98.19 93 ARG A CA 1
ATOM 738 C C . ARG A 1 93 ? 9.837 -1.893 -7.597 1.00 98.19 93 ARG A C 1
ATOM 740 O O . ARG A 1 93 ? 10.446 -1.910 -8.655 1.00 98.19 93 ARG A O 1
ATOM 747 N N . LYS A 1 94 ? 9.338 -0.771 -7.071 1.00 98.06 94 LYS A N 1
ATOM 748 C CA . LYS A 1 94 ? 9.461 0.536 -7.729 1.00 98.06 94 LYS A CA 1
ATOM 749 C C . LYS A 1 94 ? 10.927 0.917 -7.953 1.00 98.06 94 LYS A C 1
ATOM 751 O O . LYS A 1 94 ? 11.280 1.295 -9.061 1.00 98.06 94 LYS A O 1
ATOM 756 N N . LYS A 1 95 ? 11.779 0.745 -6.936 1.00 97.94 95 LYS A N 1
ATOM 757 C CA . LYS A 1 95 ? 13.227 0.985 -7.057 1.00 97.94 95 LYS A CA 1
ATOM 758 C C . LYS A 1 95 ? 13.876 0.076 -8.101 1.00 97.94 95 LYS A C 1
ATOM 760 O O . LYS A 1 95 ? 14.659 0.549 -8.911 1.00 97.94 95 LYS A O 1
ATOM 765 N N . PHE A 1 96 ? 13.524 -1.209 -8.107 1.00 97.88 96 PHE A N 1
ATOM 766 C CA . PHE A 1 96 ? 14.022 -2.157 -9.104 1.00 97.88 96 PHE A CA 1
ATOM 767 C C . PHE A 1 96 ? 13.625 -1.755 -10.531 1.00 97.88 96 PHE A C 1
ATOM 769 O O . PHE A 1 96 ? 14.470 -1.710 -11.419 1.00 97.88 96 PHE A O 1
ATOM 776 N N . PHE A 1 97 ? 12.358 -1.389 -10.740 1.00 97.81 97 PHE A N 1
ATOM 777 C CA . PHE A 1 97 ? 11.885 -0.894 -12.032 1.00 97.81 97 PHE A CA 1
ATOM 778 C C . PHE A 1 97 ? 12.594 0.389 -12.464 1.00 97.81 97 PHE A C 1
ATOM 780 O O . PHE A 1 97 ? 12.948 0.517 -13.630 1.00 97.81 97 PHE A O 1
ATOM 787 N N . GLU A 1 98 ? 12.840 1.320 -11.544 1.00 98.06 98 GLU A N 1
ATOM 788 C CA . GLU A 1 98 ? 13.555 2.559 -11.852 1.00 98.06 98 GLU A CA 1
ATOM 789 C C . GLU A 1 98 ? 15.003 2.297 -12.295 1.00 98.06 98 GLU A C 1
ATOM 791 O O . GLU A 1 98 ? 15.471 2.908 -13.255 1.00 98.06 98 GLU A O 1
ATOM 796 N N . LEU A 1 99 ? 15.702 1.363 -11.641 1.00 97.94 99 LEU A N 1
ATOM 797 C CA . LEU A 1 99 ? 17.051 0.950 -12.041 1.00 97.94 99 LEU A CA 1
ATOM 798 C C . LEU A 1 99 ? 17.055 0.278 -13.418 1.00 97.94 99 LEU A C 1
ATOM 800 O O . LEU A 1 99 ? 17.882 0.623 -14.260 1.00 97.94 99 LEU A O 1
ATOM 804 N N . ASN A 1 100 ? 16.103 -0.619 -13.680 1.00 97.56 100 ASN A N 1
ATOM 805 C CA . ASN A 1 100 ? 15.975 -1.250 -14.994 1.00 97.56 100 ASN A CA 1
ATOM 806 C C . ASN A 1 100 ? 15.667 -0.230 -16.089 1.00 97.56 100 ASN A C 1
ATOM 808 O O . ASN A 1 100 ? 16.246 -0.309 -17.165 1.00 97.56 100 ASN A O 1
ATOM 812 N N . LEU A 1 101 ? 14.799 0.747 -15.815 1.00 98.19 101 LEU A N 1
ATOM 813 C CA . LEU A 1 101 ? 14.496 1.816 -16.761 1.00 98.19 101 LEU A CA 1
ATOM 814 C C . LEU A 1 101 ? 15.756 2.625 -17.101 1.00 98.19 101 LEU A C 1
ATOM 816 O O . LEU A 1 101 ? 15.985 2.927 -18.266 1.00 98.19 101 LEU A O 1
ATOM 820 N N . LYS A 1 102 ? 16.582 2.958 -16.101 1.00 97.69 102 LYS A N 1
ATOM 821 C CA . LYS A 1 102 ? 17.858 3.660 -16.318 1.00 97.69 102 LYS A CA 1
ATOM 822 C C . LYS A 1 102 ? 18.815 2.827 -17.170 1.00 97.69 102 LYS A C 1
ATOM 824 O O . LYS A 1 102 ? 19.321 3.335 -18.159 1.00 97.69 102 LYS A O 1
ATOM 829 N N . SER A 1 103 ? 18.983 1.545 -16.845 1.00 96.94 103 SER A N 1
ATOM 830 C CA . SER A 1 103 ? 19.844 0.648 -17.625 1.00 96.94 103 SER A CA 1
ATOM 831 C C . SER A 1 103 ? 19.349 0.454 -19.062 1.00 96.94 103 SER A C 1
ATOM 833 O O . SER A 1 103 ? 20.156 0.407 -19.982 1.00 96.94 103 SER A O 1
ATOM 835 N N . LEU A 1 104 ? 18.034 0.361 -19.285 1.00 98.00 104 LEU A N 1
ATOM 836 C CA . LEU A 1 104 ? 17.472 0.261 -20.635 1.00 98.00 104 LEU A CA 1
ATOM 837 C C . LEU A 1 104 ? 17.696 1.536 -21.450 1.00 98.00 104 LEU A C 1
ATOM 839 O O . LEU A 1 104 ? 17.990 1.438 -22.636 1.00 98.00 104 LEU A O 1
ATOM 843 N N . LYS A 1 105 ? 17.595 2.714 -20.824 1.00 97.50 105 LYS A N 1
ATOM 844 C CA . LYS A 1 105 ? 17.910 3.987 -21.486 1.00 97.50 105 LYS A CA 1
ATOM 845 C C . LYS A 1 105 ? 19.378 4.061 -21.894 1.00 97.50 105 LYS A C 1
ATOM 847 O O . LYS A 1 105 ? 19.654 4.317 -23.055 1.00 97.50 105 LYS A O 1
ATOM 852 N N . GLU A 1 106 ? 20.291 3.749 -20.978 1.00 97.75 106 GLU A N 1
ATOM 853 C CA . GLU A 1 106 ? 21.732 3.723 -21.260 1.00 97.75 106 GLU A CA 1
ATOM 854 C C . GLU A 1 106 ? 22.078 2.734 -22.385 1.00 97.75 106 GLU A C 1
ATOM 856 O O . GLU A 1 106 ? 22.867 3.042 -23.273 1.00 97.75 106 GLU A O 1
ATOM 861 N N . LYS A 1 107 ? 21.440 1.556 -22.401 1.00 97.50 107 LYS A N 1
ATOM 862 C CA . LYS A 1 107 ? 21.610 0.582 -23.488 1.00 97.50 107 LYS A CA 1
ATOM 863 C C . LYS A 1 107 ? 21.121 1.115 -24.831 1.00 97.50 107 LYS A C 1
ATOM 865 O O . LYS A 1 107 ? 21.815 0.921 -25.820 1.00 97.50 107 LYS A O 1
ATOM 870 N N . ALA A 1 108 ? 19.961 1.768 -24.860 1.00 97.56 108 ALA A N 1
ATOM 871 C CA . ALA A 1 108 ? 19.418 2.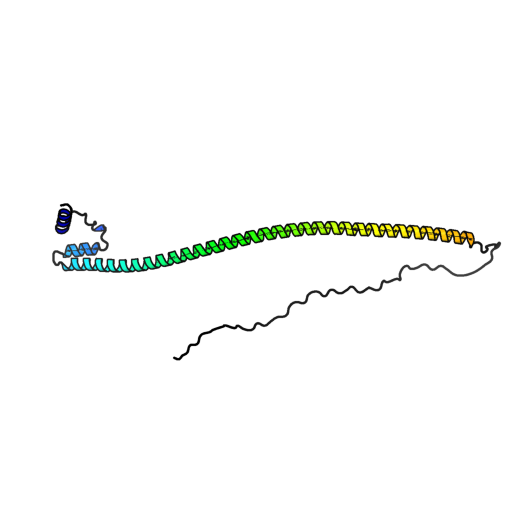351 -26.082 1.00 97.56 108 ALA A CA 1
ATOM 872 C C . ALA A 1 108 ? 20.298 3.498 -26.609 1.00 97.56 108 ALA A C 1
ATOM 874 O O . ALA A 1 108 ? 20.504 3.605 -27.813 1.00 97.56 108 ALA A O 1
ATOM 875 N N . GLU A 1 109 ? 20.855 4.323 -25.717 1.00 97.00 109 GLU A N 1
ATOM 876 C CA . GLU A 1 109 ? 21.822 5.368 -26.080 1.00 97.00 109 GLU A CA 1
ATOM 877 C C . GLU A 1 109 ? 23.092 4.756 -26.686 1.00 97.00 109 GLU A C 1
ATOM 879 O O . GLU A 1 109 ? 23.496 5.132 -27.785 1.00 97.00 109 GLU A O 1
ATOM 884 N N . PHE A 1 110 ? 23.665 3.740 -26.035 1.00 97.06 110 PHE A N 1
ATOM 885 C CA . PHE A 1 110 ? 24.852 3.049 -26.542 1.00 97.06 110 PHE A CA 1
ATOM 886 C C . PHE A 1 110 ? 24.606 2.329 -27.877 1.00 97.06 110 PHE A C 1
ATOM 888 O O . PHE A 1 110 ? 25.489 2.272 -28.733 1.00 97.06 110 PHE A O 1
ATOM 895 N N . GLU A 1 111 ? 23.418 1.757 -28.071 1.00 97.56 111 GLU A N 1
ATOM 896 C CA . GLU A 1 111 ? 23.020 1.148 -29.341 1.00 97.56 111 GLU A CA 1
ATOM 897 C C . GLU A 1 111 ? 22.899 2.199 -30.451 1.00 97.56 111 GLU A C 1
ATOM 899 O O . GLU A 1 111 ? 23.464 2.007 -31.526 1.00 97.56 111 GLU A O 1
ATOM 904 N N . GLY A 1 112 ? 22.300 3.358 -30.157 1.00 97.31 112 GLY A N 1
ATOM 905 C CA . GLY A 1 112 ? 22.259 4.493 -31.080 1.00 97.31 112 GLY A CA 1
ATOM 906 C C . GLY A 1 112 ? 23.650 4.987 -31.493 1.00 97.31 112 GLY A C 1
ATOM 907 O O . GLY A 1 112 ? 23.894 5.223 -32.678 1.00 97.31 112 GLY A O 1
ATOM 908 N N . ASP A 1 113 ? 24.591 5.074 -30.549 1.00 97.75 113 ASP A N 1
ATOM 909 C CA . ASP A 1 113 ? 25.983 5.439 -30.843 1.00 97.75 113 ASP A CA 1
ATOM 910 C C . ASP A 1 113 ? 26.666 4.403 -31.749 1.00 97.75 113 AS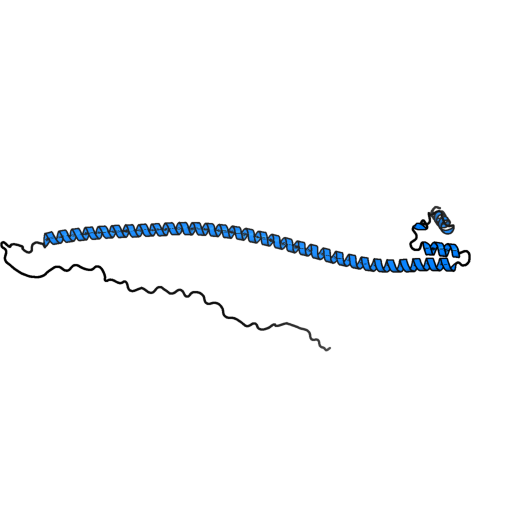P A C 1
ATOM 912 O O . ASP A 1 113 ? 27.385 4.755 -32.691 1.00 97.75 113 ASP A O 1
ATOM 916 N N . ARG A 1 114 ? 26.428 3.108 -31.504 1.00 98.38 114 ARG A N 1
ATOM 917 C CA . ARG A 1 114 ? 26.964 2.031 -32.347 1.00 98.38 114 ARG A CA 1
ATOM 918 C C . ARG A 1 114 ? 26.415 2.093 -33.764 1.00 98.38 114 ARG A C 1
ATOM 920 O O . ARG A 1 114 ? 27.200 1.969 -34.706 1.00 98.38 114 ARG A O 1
ATOM 927 N N . ASP A 1 115 ? 25.116 2.304 -33.918 1.00 98.38 115 ASP A N 1
ATOM 928 C CA . ASP A 1 115 ? 24.475 2.411 -35.227 1.00 98.38 115 ASP A CA 1
ATOM 929 C C . ASP A 1 115 ? 24.994 3.626 -35.998 1.00 98.38 115 ASP A C 1
ATOM 931 O O . ASP A 1 115 ? 25.323 3.514 -37.181 1.00 98.38 115 ASP A O 1
ATOM 935 N N . ALA A 1 116 ? 25.189 4.763 -35.321 1.00 98.25 116 ALA A N 1
ATOM 936 C CA . ALA A 1 116 ? 25.803 5.941 -35.922 1.00 98.25 116 ALA A CA 1
ATOM 937 C C . ALA A 1 116 ? 27.218 5.641 -36.447 1.00 98.25 116 ALA A C 1
ATOM 939 O O . ALA A 1 116 ? 27.551 5.997 -37.581 1.00 98.25 116 ALA A O 1
ATOM 940 N N . VAL A 1 117 ? 28.045 4.935 -35.667 1.00 98.50 117 VAL A N 1
ATOM 941 C CA . VAL A 1 117 ? 29.385 4.512 -36.107 1.00 98.50 117 VAL A CA 1
ATOM 942 C C . VAL A 1 117 ? 29.296 3.569 -37.309 1.00 98.50 117 VAL A C 1
ATOM 944 O O . VAL A 1 117 ? 30.003 3.776 -38.298 1.00 98.50 117 VAL A O 1
ATOM 947 N N . VAL A 1 118 ? 28.416 2.567 -37.274 1.00 98.62 118 VAL A N 1
ATOM 948 C CA . VAL A 1 118 ? 28.222 1.630 -38.393 1.00 98.62 118 VAL A CA 1
ATOM 949 C C . VAL A 1 118 ? 27.811 2.371 -39.664 1.00 98.62 118 VAL A C 1
ATOM 951 O O . VAL A 1 118 ? 28.395 2.125 -40.721 1.00 98.62 118 VAL A O 1
ATOM 954 N N . GLU A 1 119 ? 26.895 3.333 -39.569 1.00 98.56 119 GLU A N 1
ATOM 955 C CA . GLU A 1 119 ? 26.487 4.185 -40.688 1.00 98.56 119 GLU A CA 1
ATOM 956 C C . GLU A 1 119 ? 27.669 4.945 -41.303 1.00 98.56 119 GLU A C 1
ATOM 958 O O . GLU A 1 119 ? 27.827 4.979 -42.529 1.00 98.56 119 GLU A O 1
ATOM 963 N N . THR A 1 120 ? 28.557 5.512 -40.478 1.00 98.50 120 THR A N 1
ATOM 964 C CA . THR A 1 120 ? 29.762 6.179 -41.002 1.00 98.50 120 THR A CA 1
ATOM 965 C C . THR A 1 120 ? 30.683 5.213 -41.749 1.00 98.50 120 THR A C 1
ATOM 967 O O . THR A 1 120 ? 31.146 5.531 -42.848 1.00 98.50 120 THR A O 1
ATOM 970 N N . LEU A 1 121 ? 30.896 4.006 -41.216 1.00 98.62 121 LEU A N 1
ATOM 971 C CA . LEU A 1 121 ? 31.734 2.987 -41.848 1.00 98.62 121 LEU A CA 1
ATOM 972 C C . LEU A 1 121 ? 31.125 2.475 -43.157 1.00 98.62 121 LEU A C 1
ATOM 974 O O . LEU A 1 121 ? 31.847 2.247 -44.130 1.00 98.62 121 LEU A O 1
ATOM 978 N N . VAL A 1 122 ? 29.801 2.314 -43.217 1.00 98.69 122 VAL A N 1
ATOM 979 C CA . VAL A 1 122 ? 29.090 1.915 -44.438 1.00 98.69 122 VAL A CA 1
ATOM 980 C C . VAL A 1 122 ? 29.270 2.965 -45.534 1.00 98.69 122 VAL A C 1
ATOM 982 O O . VAL A 1 122 ? 29.607 2.596 -46.666 1.00 98.69 122 VAL A O 1
ATOM 985 N N . LYS A 1 123 ? 29.112 4.252 -45.198 1.00 98.62 123 LYS A N 1
ATOM 986 C CA . LYS A 1 123 ? 29.315 5.377 -46.125 1.00 98.62 123 LYS A CA 1
ATOM 987 C C . LYS A 1 123 ? 30.755 5.452 -46.622 1.00 98.62 123 LYS A C 1
ATOM 989 O O . LYS A 1 123 ? 30.976 5.562 -47.826 1.00 98.62 123 LYS A O 1
ATOM 994 N N . GLU A 1 124 ? 31.733 5.323 -45.730 1.00 98.56 124 GLU A N 1
ATOM 995 C CA . GLU A 1 124 ? 33.147 5.363 -46.112 1.00 98.56 124 GLU A CA 1
ATOM 996 C C . GLU A 1 124 ? 33.523 4.184 -47.014 1.00 98.56 124 GLU A C 1
ATOM 998 O O . GLU A 1 124 ? 34.154 4.352 -48.058 1.00 98.56 124 GLU A O 1
ATOM 1003 N N . ARG A 1 125 ? 33.052 2.981 -46.681 1.00 98.62 125 ARG A N 1
ATOM 1004 C CA . ARG A 1 125 ? 33.248 1.797 -47.521 1.00 98.62 125 ARG A CA 1
ATOM 1005 C C . ARG A 1 125 ? 32.653 1.991 -48.919 1.00 98.62 125 ARG A C 1
ATOM 1007 O O . ARG A 1 125 ? 33.258 1.560 -49.900 1.00 98.62 125 ARG A O 1
ATOM 1014 N N . GLN A 1 126 ? 31.486 2.627 -49.023 1.00 98.69 126 GLN A N 1
ATOM 1015 C CA . GLN A 1 126 ? 30.885 2.961 -50.314 1.00 98.69 126 GLN A CA 1
ATOM 1016 C C . GLN A 1 126 ? 31.745 3.970 -51.085 1.00 98.69 126 GLN A C 1
ATOM 1018 O O . GLN A 1 126 ? 32.088 3.711 -52.237 1.00 98.69 126 GLN A O 1
ATOM 1023 N N . ARG A 1 127 ? 32.183 5.051 -50.431 1.00 98.62 127 ARG A N 1
ATOM 1024 C CA . ARG A 1 127 ? 33.071 6.065 -51.019 1.00 98.62 127 ARG A CA 1
ATOM 1025 C C . ARG A 1 127 ? 34.348 5.448 -51.594 1.00 98.62 127 ARG A C 1
ATOM 1027 O O . ARG A 1 127 ? 34.750 5.788 -52.706 1.00 98.62 127 ARG A O 1
ATOM 1034 N N . LEU A 1 128 ? 34.975 4.529 -50.858 1.00 98.69 128 LEU A N 1
ATOM 1035 C CA . LEU A 1 128 ? 36.187 3.834 -51.296 1.00 98.69 128 LEU A CA 1
ATOM 1036 C C . LEU A 1 128 ? 35.937 2.947 -52.521 1.00 98.69 128 LEU A C 1
ATOM 1038 O O . LEU A 1 128 ? 36.732 2.973 -53.462 1.00 98.69 128 LEU A O 1
ATOM 1042 N N . ARG A 1 129 ? 34.823 2.202 -52.549 1.00 98.62 129 ARG A N 1
ATOM 1043 C CA . ARG A 1 129 ? 34.432 1.414 -53.729 1.00 98.62 129 ARG A CA 1
ATOM 1044 C C . ARG A 1 129 ? 34.232 2.299 -54.953 1.00 98.62 129 ARG A C 1
ATOM 1046 O O . ARG A 1 129 ? 34.810 2.014 -55.998 1.00 98.62 129 ARG A O 1
ATOM 1053 N N . ASP A 1 130 ? 33.480 3.386 -54.810 1.00 98.50 130 ASP A N 1
ATOM 1054 C CA . ASP A 1 130 ? 33.203 4.308 -55.914 1.00 98.50 130 ASP A CA 1
ATOM 1055 C C . ASP A 1 130 ? 34.485 4.970 -56.425 1.00 98.50 130 ASP A C 1
ATOM 1057 O O . ASP A 1 130 ? 34.697 5.070 -57.634 1.00 98.50 130 ASP A O 1
ATOM 1061 N N . SER A 1 131 ? 35.384 5.360 -55.516 1.00 98.50 131 SER A N 1
ATOM 1062 C CA . SER A 1 131 ? 36.706 5.886 -55.868 1.00 98.50 131 SER A CA 1
ATOM 1063 C C . SER A 1 131 ? 37.505 4.881 -56.697 1.00 98.50 131 SER A C 1
ATOM 1065 O O . SER A 1 131 ? 38.071 5.242 -57.730 1.00 98.50 131 SER A O 1
ATOM 1067 N N . ARG A 1 132 ? 37.522 3.610 -56.280 1.00 98.50 132 ARG A N 1
ATOM 1068 C CA . ARG A 1 132 ? 38.255 2.557 -56.985 1.00 98.50 132 ARG A CA 1
ATOM 1069 C C . ARG A 1 132 ? 37.664 2.264 -58.362 1.00 98.50 132 ARG A C 1
ATOM 1071 O O . ARG A 1 132 ? 38.410 2.107 -59.324 1.00 98.50 132 ARG A O 1
ATOM 1078 N N . ILE A 1 133 ? 36.337 2.209 -58.471 1.00 98.50 133 ILE A N 1
ATOM 1079 C CA . ILE A 1 133 ? 35.643 1.993 -59.748 1.00 98.50 133 ILE A CA 1
ATOM 1080 C C . ILE A 1 133 ? 35.978 3.117 -60.730 1.00 98.50 133 ILE A C 1
ATOM 1082 O O . ILE A 1 133 ? 36.296 2.841 -61.888 1.00 98.50 133 ILE A O 1
ATOM 1086 N N . ARG A 1 134 ? 35.956 4.375 -60.273 1.00 98.38 134 ARG A N 1
ATOM 1087 C CA . ARG A 1 134 ? 36.312 5.532 -61.106 1.00 98.38 134 ARG A CA 1
ATOM 1088 C C . ARG A 1 134 ? 37.743 5.437 -61.622 1.00 98.38 134 ARG A C 1
ATOM 1090 O O . ARG A 1 134 ? 37.944 5.561 -62.822 1.00 98.38 134 ARG A O 1
ATOM 1097 N N . GLU A 1 135 ? 38.708 5.161 -60.747 1.00 98.38 135 GLU A N 1
ATOM 1098 C CA . GLU A 1 135 ? 40.120 5.001 -61.121 1.00 98.38 135 GLU A CA 1
ATOM 1099 C C . GLU A 1 135 ? 40.300 3.927 -62.207 1.00 98.38 135 GLU A C 1
ATOM 1101 O O . GLU A 1 135 ? 40.870 4.196 -63.265 1.00 98.38 135 GLU A O 1
ATOM 1106 N N . VAL A 1 136 ? 39.740 2.732 -61.988 1.00 98.50 136 VAL A N 1
ATOM 1107 C CA . VAL A 1 136 ? 39.822 1.612 -62.941 1.00 98.50 136 VAL A CA 1
ATOM 1108 C C . VAL A 1 136 ? 39.143 1.951 -64.271 1.00 98.50 136 VAL A C 1
ATOM 1110 O O . VAL A 1 136 ? 39.622 1.554 -65.332 1.00 98.50 136 VAL A O 1
ATOM 1113 N N . THR A 1 137 ? 38.036 2.692 -64.232 1.00 98.38 137 THR A N 1
ATOM 1114 C CA . THR A 1 137 ? 37.310 3.114 -65.437 1.00 98.38 137 THR A CA 1
ATOM 1115 C C . THR A 1 137 ? 38.116 4.131 -66.238 1.00 98.38 137 THR A C 1
ATOM 1117 O O . THR A 1 137 ? 38.288 3.950 -67.443 1.00 98.38 137 THR A O 1
ATOM 1120 N N . CYS A 1 138 ? 38.667 5.154 -65.579 1.00 98.19 138 CYS A N 1
ATOM 1121 C CA . CYS A 1 138 ? 39.536 6.142 -66.216 1.00 98.19 138 CYS A CA 1
ATOM 1122 C C . CYS A 1 138 ? 40.754 5.476 -66.868 1.00 98.19 138 CYS A C 1
ATOM 1124 O O . CYS A 1 138 ? 41.083 5.789 -68.012 1.00 98.19 138 CYS A O 1
ATOM 1126 N N . GLU A 1 139 ? 41.389 4.521 -66.182 1.00 98.38 139 GLU A N 1
ATOM 1127 C CA . GLU A 1 139 ? 42.544 3.809 -66.729 1.00 98.38 139 GLU A CA 1
ATOM 1128 C C . GLU A 1 139 ? 42.166 2.927 -67.923 1.00 98.38 139 GLU A C 1
ATOM 1130 O O . GLU A 1 139 ? 42.870 2.920 -68.931 1.00 98.38 139 GLU A O 1
ATOM 1135 N N . ARG A 1 140 ? 41.018 2.239 -67.869 1.00 98.31 140 ARG A N 1
ATOM 1136 C CA . ARG A 1 140 ? 40.505 1.469 -69.010 1.00 98.31 140 ARG A CA 1
ATOM 1137 C C . ARG A 1 140 ? 40.307 2.353 -70.237 1.00 98.31 140 ARG A C 1
ATOM 1139 O O . ARG A 1 140 ? 40.740 1.963 -71.317 1.00 98.31 140 ARG A O 1
ATOM 1146 N N . VAL A 1 141 ? 39.686 3.522 -70.070 1.00 98.12 141 VAL A N 1
ATOM 1147 C CA . VAL A 1 141 ? 39.493 4.488 -71.162 1.00 98.12 141 VAL A CA 1
ATOM 1148 C C . VAL A 1 141 ? 40.844 4.942 -71.703 1.00 98.12 141 VAL A C 1
ATOM 1150 O O . VAL A 1 14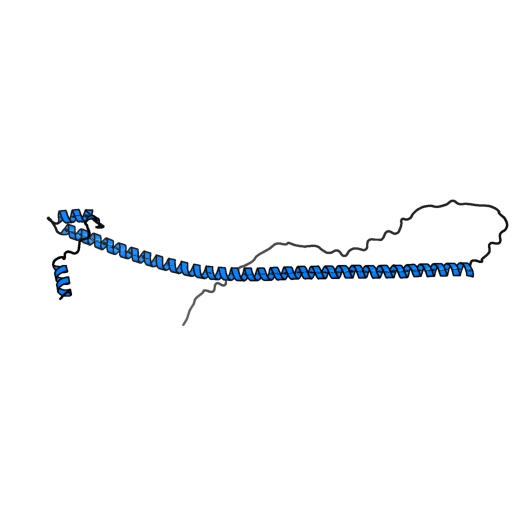1 ? 41.067 4.873 -72.905 1.00 98.12 141 VAL A O 1
ATOM 1153 N N . ARG A 1 142 ? 41.784 5.318 -70.827 1.00 98.19 142 ARG A N 1
ATOM 1154 C CA . ARG A 1 142 ? 43.132 5.746 -71.227 1.00 98.19 142 ARG A CA 1
ATOM 1155 C C . ARG A 1 142 ? 43.853 4.682 -72.058 1.00 98.19 142 ARG A C 1
ATOM 1157 O O . ARG A 1 142 ? 44.419 4.999 -73.102 1.00 98.19 142 ARG A O 1
ATOM 1164 N N . VAL A 1 143 ? 43.803 3.424 -71.620 1.00 98.31 143 VAL A N 1
ATOM 1165 C CA . VAL A 1 143 ? 44.397 2.288 -72.335 1.00 98.31 143 VAL A CA 1
ATOM 1166 C C . VAL A 1 143 ? 43.687 2.042 -73.664 1.00 98.31 143 VAL A C 1
ATOM 1168 O O . VAL A 1 143 ? 44.358 1.867 -74.674 1.00 98.31 143 VAL A O 1
ATOM 1171 N N . GLN A 1 144 ? 42.353 2.052 -73.697 1.00 97.56 144 GLN A N 1
ATOM 1172 C CA . GLN A 1 144 ? 41.589 1.865 -74.934 1.00 97.56 144 GLN A CA 1
ATOM 1173 C C . GLN A 1 144 ? 41.885 2.959 -75.960 1.00 97.56 144 GLN A C 1
ATOM 1175 O O . GLN A 1 144 ? 42.129 2.635 -77.119 1.00 97.56 144 GLN A O 1
ATOM 1180 N N . THR A 1 145 ? 41.948 4.223 -75.536 1.00 97.31 145 THR A N 1
ATOM 1181 C CA . THR A 1 145 ? 42.351 5.342 -76.395 1.00 97.31 145 THR A CA 1
ATOM 1182 C C . THR A 1 145 ? 43.766 5.134 -76.930 1.00 97.31 145 THR A C 1
ATOM 1184 O O . THR A 1 145 ? 43.972 5.171 -78.138 1.00 97.31 145 THR A O 1
ATOM 1187 N N . ALA A 1 146 ? 44.732 4.801 -76.067 1.00 96.88 146 ALA A N 1
ATOM 1188 C CA . ALA A 1 146 ? 46.105 4.532 -76.498 1.00 96.88 146 ALA A CA 1
ATOM 1189 C C . ALA A 1 146 ? 46.207 3.339 -77.472 1.00 96.88 146 ALA A C 1
ATOM 1191 O O . ALA A 1 146 ? 47.016 3.353 -78.402 1.00 96.88 146 ALA A O 1
ATOM 1192 N N . MET A 1 147 ? 45.384 2.304 -77.282 1.00 96.12 147 MET A N 1
ATOM 1193 C CA . MET A 1 147 ? 45.301 1.147 -78.177 1.00 96.12 147 MET A CA 1
ATOM 1194 C C . MET A 1 147 ? 44.684 1.511 -79.531 1.00 96.12 147 MET A C 1
ATOM 1196 O O . MET A 1 147 ? 45.215 1.092 -80.559 1.00 96.12 147 MET A O 1
ATOM 1200 N N . ALA A 1 148 ? 43.610 2.305 -79.548 1.00 94.69 148 ALA A N 1
ATOM 1201 C CA . ALA A 1 148 ? 42.991 2.808 -80.772 1.00 94.69 148 ALA A CA 1
ATOM 1202 C C . ALA A 1 148 ? 43.962 3.702 -81.562 1.00 94.69 148 ALA A C 1
ATOM 1204 O O . ALA A 1 148 ? 44.138 3.511 -82.765 1.00 94.69 148 ALA A O 1
ATOM 1205 N N . ASP A 1 149 ? 44.676 4.601 -80.881 1.00 94.94 149 ASP A N 1
ATOM 1206 C CA . ASP A 1 149 ? 45.718 5.444 -81.477 1.00 94.94 149 ASP A CA 1
ATOM 1207 C C . ASP A 1 149 ? 46.865 4.613 -82.067 1.00 94.94 149 ASP A C 1
ATOM 1209 O O . ASP A 1 149 ? 47.409 4.929 -83.126 1.00 94.94 149 ASP A O 1
ATOM 1213 N N . LYS A 1 150 ? 47.257 3.525 -81.395 1.00 94.94 150 LYS A N 1
ATOM 1214 C CA . LYS A 1 150 ? 48.282 2.610 -81.910 1.00 94.94 150 LYS A CA 1
ATOM 1215 C C . LYS A 1 150 ? 47.784 1.848 -83.137 1.00 94.94 150 LYS A C 1
ATOM 1217 O O . LYS A 1 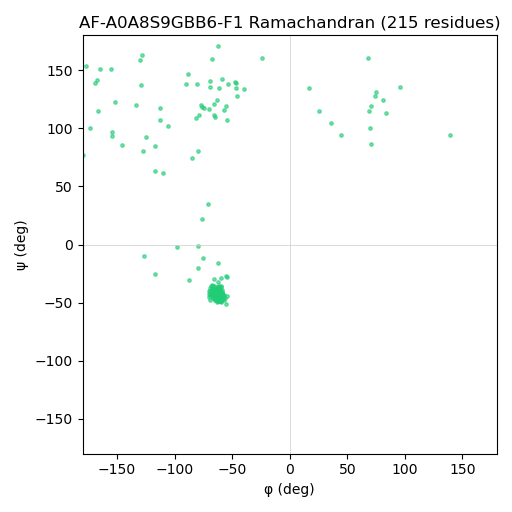150 ? 48.526 1.717 -84.108 1.00 94.94 150 LYS A O 1
ATOM 1222 N N . TYR A 1 151 ? 46.545 1.359 -83.104 1.00 91.81 151 TYR A N 1
ATOM 1223 C CA . TYR A 1 151 ? 45.944 0.640 -84.223 1.00 91.81 151 TYR A CA 1
ATOM 1224 C C . TYR A 1 151 ? 45.834 1.528 -85.467 1.00 91.81 151 TYR A C 1
ATOM 1226 O O . TYR A 1 151 ? 46.293 1.131 -86.535 1.00 91.81 151 TYR A O 1
ATOM 1234 N N . THR A 1 152 ? 45.334 2.759 -85.328 1.00 91.00 152 THR A N 1
ATOM 1235 C CA . THR A 1 152 ? 45.236 3.710 -86.449 1.00 91.00 152 THR A CA 1
ATOM 1236 C C . THR A 1 152 ? 46.606 4.061 -87.037 1.00 91.00 152 THR A C 1
ATOM 1238 O O . THR A 1 152 ? 46.739 4.132 -88.255 1.00 91.00 152 THR A O 1
ATOM 1241 N N . ARG A 1 153 ? 47.659 4.199 -86.219 1.00 88.06 153 ARG A N 1
ATOM 1242 C CA . ARG A 1 153 ? 49.029 4.446 -86.714 1.00 88.06 153 ARG A CA 1
ATOM 1243 C C . ARG A 1 153 ? 49.653 3.255 -87.444 1.00 88.06 153 ARG A C 1
ATOM 1245 O O . ARG A 1 153 ? 50.372 3.467 -88.416 1.00 88.06 153 ARG A O 1
ATOM 1252 N N . CYS A 1 154 ? 49.446 2.032 -86.955 1.00 82.19 154 CYS A N 1
ATOM 1253 C CA . CYS A 1 154 ? 50.093 0.833 -87.500 1.00 82.19 154 CYS A CA 1
ATOM 1254 C C . CYS A 1 154 ? 49.315 0.187 -88.656 1.00 82.19 154 CYS A C 1
ATOM 1256 O O . CYS A 1 154 ? 49.937 -0.420 -89.520 1.00 82.19 154 CYS A O 1
ATOM 1258 N N . PHE A 1 155 ? 47.985 0.308 -88.665 1.00 73.50 155 PHE A N 1
ATOM 1259 C CA . PHE A 1 155 ? 47.093 -0.400 -89.592 1.00 73.50 155 PHE A CA 1
ATOM 1260 C C . PHE A 1 155 ? 46.131 0.525 -90.354 1.00 73.50 155 PHE A C 1
ATOM 1262 O O . PHE A 1 155 ? 45.510 0.089 -91.312 1.00 73.50 155 PHE A O 1
ATOM 1269 N N . GLY A 1 156 ? 46.025 1.813 -90.004 1.00 60.56 156 GLY A N 1
ATOM 1270 C CA . GLY A 1 156 ? 45.166 2.790 -90.695 1.00 60.56 156 GLY A CA 1
ATOM 1271 C C . GLY A 1 156 ? 45.706 3.296 -92.040 1.00 60.56 156 GLY A C 1
ATOM 1272 O O . GLY A 1 156 ? 45.334 4.383 -92.477 1.00 60.56 156 GLY A O 1
ATOM 1273 N N . ARG A 1 157 ? 46.602 2.543 -92.686 1.00 60.06 157 ARG A N 1
ATOM 1274 C CA . ARG A 1 157 ? 47.066 2.785 -94.060 1.00 60.06 157 ARG A CA 1
ATOM 1275 C C . ARG A 1 157 ? 46.677 1.607 -94.954 1.00 60.06 157 ARG A C 1
ATOM 1277 O O . ARG A 1 157 ? 47.539 0.945 -95.517 1.00 60.06 157 ARG A O 1
ATOM 1284 N N . GLU A 1 158 ? 45.380 1.389 -95.112 1.00 51.41 158 GLU A N 1
ATOM 1285 C CA . GLU A 1 158 ? 44.852 0.830 -96.357 1.00 51.41 158 GLU A CA 1
ATOM 1286 C C . GLU A 1 158 ? 44.161 1.979 -97.103 1.00 51.41 158 GLU A C 1
ATOM 1288 O O . GLU A 1 158 ? 43.125 2.492 -96.694 1.00 51.41 158 GLU A O 1
ATOM 1293 N N . GLU A 1 159 ? 44.910 2.469 -98.093 1.00 48.47 159 GLU A N 1
ATOM 1294 C CA . GLU A 1 159 ? 44.556 3.264 -99.273 1.00 48.47 159 GLU A CA 1
ATOM 1295 C C . GLU A 1 159 ? 43.294 4.145 -99.245 1.00 48.47 159 GLU A C 1
ATOM 1297 O O . GLU A 1 159 ? 42.169 3.679 -99.379 1.00 48.47 159 GLU A O 1
ATOM 1302 N N . VAL A 1 160 ? 43.515 5.463 -99.316 1.00 34.66 160 VAL A N 1
ATOM 1303 C CA . VAL A 1 160 ? 42.732 6.313 -100.227 1.00 34.66 160 VAL A CA 1
ATOM 1304 C C . VAL A 1 160 ? 43.713 7.117 -101.076 1.00 34.66 160 VAL A C 1
ATOM 1306 O O . VAL A 1 160 ? 44.021 8.276 -100.808 1.00 34.66 160 VAL A O 1
ATOM 1309 N N . THR A 1 161 ? 44.244 6.469 -102.112 1.00 43.88 161 THR A N 1
ATOM 1310 C CA . THR A 1 161 ? 44.438 7.156 -103.388 1.00 43.88 161 THR A CA 1
ATOM 1311 C C . THR A 1 161 ? 43.096 7.129 -104.096 1.00 43.88 161 THR A C 1
ATOM 1313 O O . THR A 1 161 ? 42.675 6.080 -104.575 1.00 43.88 161 THR A O 1
ATOM 1316 N N . SER A 1 162 ? 42.430 8.266 -104.202 1.00 37.69 162 SER A N 1
ATOM 1317 C CA . SER A 1 162 ? 41.513 8.456 -105.319 1.00 37.69 162 SER A CA 1
ATOM 1318 C C . SER A 1 162 ? 41.370 9.940 -105.587 1.00 37.69 162 SER A C 1
ATOM 1320 O O . SER A 1 162 ? 40.591 10.651 -104.952 1.00 37.69 162 SER A O 1
ATOM 1322 N N . GLU A 1 163 ? 42.154 10.386 -106.560 1.00 39.28 163 GLU A N 1
ATOM 1323 C CA . GLU A 1 163 ? 41.645 11.330 -107.535 1.00 39.28 163 GLU A CA 1
ATOM 1324 C C . GLU A 1 163 ? 40.271 10.862 -108.049 1.00 39.28 163 GLU A C 1
ATOM 1326 O O . GLU A 1 163 ? 40.076 9.692 -108.371 1.00 39.28 163 GLU A O 1
ATOM 1331 N N . ILE A 1 164 ? 39.383 11.847 -108.183 1.00 37.03 164 ILE A N 1
ATOM 1332 C CA . ILE A 1 164 ? 38.276 11.923 -109.140 1.00 37.03 164 ILE A CA 1
ATOM 1333 C C . ILE A 1 164 ? 36.969 11.205 -108.763 1.00 37.03 164 ILE A C 1
ATOM 133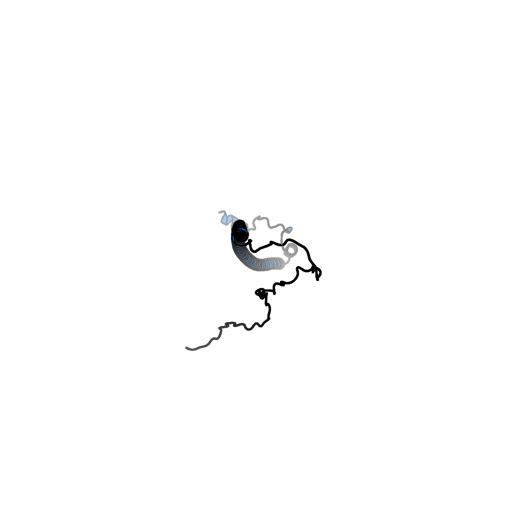5 O O . ILE A 1 164 ? 36.816 9.988 -108.746 1.00 37.03 164 ILE A O 1
ATOM 1339 N N . GLU A 1 165 ? 35.982 12.073 -108.550 1.00 42.38 165 GLU A N 1
ATOM 1340 C CA . GLU A 1 165 ? 34.543 11.851 -108.553 1.00 42.38 165 GLU A CA 1
ATOM 1341 C C . GLU A 1 165 ? 34.064 10.904 -109.666 1.00 42.38 165 GLU A C 1
ATOM 1343 O O . GLU A 1 165 ? 34.338 11.156 -110.839 1.00 42.38 165 GLU A O 1
ATOM 1348 N N . ARG A 1 166 ? 33.195 9.934 -109.337 1.00 36.34 166 ARG A N 1
ATOM 1349 C CA . ARG A 1 166 ? 31.921 9.766 -110.061 1.00 36.34 166 ARG A CA 1
ATOM 1350 C C . ARG A 1 166 ? 30.936 8.836 -109.346 1.00 36.34 166 ARG A C 1
ATOM 1352 O O . ARG A 1 166 ? 31.107 7.628 -109.307 1.00 36.34 166 ARG A O 1
ATOM 1359 N N . SER A 1 167 ? 29.834 9.459 -108.938 1.00 35.31 167 SER A N 1
ATOM 1360 C CA . SER A 1 167 ? 28.460 8.969 -109.083 1.00 35.31 167 SER A CA 1
ATOM 1361 C C . SER A 1 167 ? 27.953 7.782 -108.252 1.00 35.31 167 SER A C 1
ATOM 1363 O O . SER A 1 167 ? 28.255 6.627 -108.520 1.00 35.31 167 SER A O 1
ATOM 1365 N N . THR A 1 168 ? 26.921 8.136 -107.465 1.00 31.84 168 THR A N 1
ATOM 1366 C CA . THR A 1 168 ? 25.630 7.430 -107.284 1.00 31.84 168 THR A CA 1
ATOM 1367 C C . THR A 1 168 ? 25.698 6.144 -106.451 1.00 31.84 168 THR A C 1
ATOM 1369 O O . THR A 1 168 ? 26.467 5.252 -106.747 1.00 31.84 168 THR A O 1
ATOM 1372 N N . SER A 1 169 ? 24.901 5.917 -105.410 1.00 33.22 169 SER A N 1
ATOM 1373 C CA . SER A 1 169 ? 23.503 6.277 -105.189 1.00 33.22 169 SER A CA 1
ATOM 1374 C C . SER A 1 169 ? 23.108 5.816 -103.773 1.00 33.22 169 SER A C 1
ATOM 1376 O O . SER A 1 169 ? 23.614 4.782 -103.354 1.00 33.22 169 SER A O 1
ATOM 1378 N N . SER A 1 170 ? 22.112 6.468 -103.144 1.00 35.59 170 SER A N 1
ATOM 1379 C CA . SER A 1 170 ? 21.057 5.796 -102.340 1.00 35.59 170 SER A CA 1
ATOM 1380 C C . SER A 1 170 ? 21.510 5.137 -101.003 1.00 35.59 170 SER A C 1
ATOM 1382 O O . SER A 1 170 ? 22.225 4.151 -101.019 1.00 35.59 170 SER A O 1
ATOM 1384 N N . VAL A 1 171 ? 21.128 5.533 -99.776 1.00 35.78 171 VAL A N 1
ATOM 1385 C CA . VAL A 1 171 ? 19.828 5.951 -99.208 1.00 35.78 171 VAL A CA 1
ATOM 1386 C C . VAL A 1 171 ? 20.053 6.659 -97.851 1.00 35.78 171 VAL A C 1
ATOM 1388 O O . VAL A 1 171 ? 20.998 6.365 -97.129 1.00 35.78 171 VAL A O 1
ATOM 1391 N N . LEU A 1 172 ? 19.121 7.568 -97.566 1.00 35.69 172 LEU A N 1
ATOM 1392 C CA . LEU A 1 172 ? 18.724 8.339 -96.374 1.00 35.69 172 LEU A CA 1
ATOM 1393 C C . LEU A 1 172 ? 19.048 7.829 -94.939 1.00 35.69 172 LEU A C 1
ATOM 1395 O O . LEU A 1 172 ? 19.238 6.634 -94.724 1.00 35.69 172 LEU A O 1
ATOM 1399 N N . PRO A 1 173 ? 19.023 8.742 -93.934 1.00 46.78 173 PRO A N 1
ATOM 1400 C CA . PRO A 1 173 ? 19.432 8.479 -92.555 1.00 46.78 173 PRO A CA 1
ATOM 1401 C C . PRO A 1 173 ? 18.277 7.948 -91.691 1.00 46.78 173 PRO A C 1
ATOM 1403 O O . PRO A 1 173 ? 17.133 8.374 -91.849 1.00 46.78 173 PRO A O 1
ATOM 1406 N N . LEU A 1 174 ? 18.585 7.077 -90.727 1.00 35.72 174 LEU A N 1
ATOM 1407 C CA . LEU A 1 174 ? 17.651 6.704 -89.663 1.00 35.72 174 LEU A CA 1
ATOM 1408 C C . LEU A 1 174 ? 18.148 7.212 -88.309 1.00 35.72 174 LEU A C 1
ATOM 1410 O O . LEU A 1 174 ? 19.104 6.701 -87.729 1.00 35.72 174 LEU A O 1
ATOM 1414 N N . GLU A 1 175 ? 17.455 8.247 -87.842 1.00 38.53 175 GLU A N 1
ATOM 1415 C CA . GLU A 1 175 ? 17.248 8.544 -86.430 1.00 38.53 175 GLU A CA 1
ATOM 1416 C C . GLU A 1 175 ? 16.462 7.420 -85.716 1.00 38.53 175 GLU A C 1
ATOM 1418 O O . GLU A 1 175 ? 15.840 6.569 -86.352 1.00 38.53 175 GLU A O 1
ATOM 1423 N N . VAL A 1 176 ? 16.416 7.558 -84.381 1.00 35.19 176 VAL A N 1
ATOM 1424 C CA . VAL A 1 176 ? 15.591 6.887 -83.353 1.00 35.19 176 VAL A CA 1
ATOM 1425 C C . VAL A 1 176 ? 16.008 5.433 -83.024 1.00 35.19 176 VAL A C 1
ATOM 1427 O O . VAL A 1 176 ? 16.181 4.612 -83.907 1.00 35.19 176 VAL A O 1
ATOM 1430 N N . ASN A 1 177 ? 16.176 4.977 -81.773 1.00 39.56 177 ASN A N 1
ATOM 1431 C CA . ASN A 1 177 ? 15.573 5.380 -80.498 1.00 39.56 177 ASN A CA 1
ATOM 1432 C C . ASN A 1 177 ? 16.318 4.693 -79.316 1.00 39.56 177 ASN A C 1
ATOM 1434 O O . ASN A 1 177 ? 16.612 3.499 -79.421 1.00 39.56 177 ASN A O 1
ATOM 1438 N N . PRO A 1 178 ? 16.593 5.362 -78.178 1.00 48.16 178 PRO A N 1
ATOM 1439 C CA . PRO A 1 178 ? 17.159 4.731 -76.985 1.00 48.16 178 PRO A CA 1
ATOM 1440 C C . PRO A 1 178 ? 16.060 4.112 -76.105 1.00 48.16 178 PRO A C 1
ATOM 1442 O O . PRO A 1 178 ? 15.731 4.653 -75.059 1.00 48.16 178 PRO A O 1
ATOM 1445 N N . LEU A 1 179 ? 15.481 2.976 -76.498 1.00 47.00 179 LEU A N 1
ATOM 1446 C CA . LEU A 1 179 ? 14.583 2.194 -75.634 1.00 47.00 179 LEU A CA 1
ATOM 1447 C C . LEU A 1 179 ? 14.586 0.720 -76.062 1.00 47.00 179 LEU A C 1
ATOM 1449 O O . LEU A 1 179 ? 13.819 0.344 -76.938 1.00 47.00 179 LEU A O 1
ATOM 1453 N N . ALA A 1 180 ? 15.441 -0.104 -75.443 1.00 41.03 180 ALA A N 1
ATOM 1454 C CA . ALA A 1 180 ? 15.228 -1.549 -75.258 1.00 41.03 180 ALA A CA 1
ATOM 1455 C C . ALA A 1 180 ? 16.402 -2.192 -74.496 1.00 41.03 180 ALA A C 1
ATOM 1457 O O . ALA A 1 180 ? 17.226 -2.899 -75.066 1.00 41.03 180 ALA A O 1
ATOM 1458 N N . LEU A 1 181 ? 16.453 -2.002 -73.179 1.00 35.94 181 LEU A N 1
ATOM 1459 C CA . LEU A 1 181 ? 16.791 -3.125 -72.307 1.00 35.94 181 LEU A CA 1
ATOM 1460 C C . LEU A 1 181 ? 16.005 -2.962 -71.013 1.00 35.94 181 LEU A C 1
ATOM 1462 O O . LEU A 1 181 ? 16.448 -2.345 -70.051 1.00 35.94 181 LEU A O 1
ATOM 1466 N N . VAL A 1 182 ? 14.776 -3.468 -71.061 1.00 40.03 182 VAL A N 1
ATOM 1467 C CA . VAL A 1 182 ? 13.963 -3.767 -69.887 1.00 40.03 182 VAL A CA 1
ATOM 1468 C C . VAL A 1 182 ? 14.784 -4.701 -68.993 1.00 40.03 182 VAL A C 1
ATOM 1470 O O . VAL A 1 182 ? 15.118 -5.800 -69.439 1.00 40.03 182 VAL A O 1
ATOM 1473 N N . PRO A 1 183 ? 15.115 -4.326 -67.746 1.00 41.62 183 PRO A N 1
ATOM 1474 C CA . PRO A 1 183 ? 15.481 -5.308 -66.746 1.00 41.62 183 PRO A CA 1
ATOM 1475 C C . PRO A 1 183 ? 14.202 -6.065 -66.389 1.00 41.62 183 PRO A C 1
ATOM 1477 O O . PRO A 1 183 ? 13.238 -5.485 -65.889 1.00 41.62 183 PRO A O 1
ATOM 1480 N N . THR A 1 184 ? 14.178 -7.360 -66.678 1.00 39.91 184 THR A N 1
ATOM 1481 C CA . THR A 1 184 ? 13.217 -8.288 -66.078 1.00 39.91 184 THR A CA 1
ATOM 1482 C C . THR A 1 184 ? 13.286 -8.158 -64.550 1.00 39.91 184 THR A C 1
ATOM 1484 O O . THR A 1 184 ? 14.400 -8.066 -64.021 1.00 39.91 184 THR A O 1
ATOM 1487 N N . PRO A 1 185 ? 12.156 -8.151 -63.820 1.00 38.06 185 PRO A N 1
ATOM 1488 C CA . PRO A 1 185 ? 12.182 -8.045 -62.369 1.00 38.06 185 PRO A CA 1
ATOM 1489 C C . PRO A 1 185 ? 12.843 -9.300 -61.802 1.00 38.06 185 PRO A C 1
ATOM 1491 O O . PRO A 1 185 ? 12.377 -10.411 -62.043 1.00 38.06 185 PRO A O 1
ATOM 1494 N N . VAL A 1 186 ? 13.931 -9.128 -61.057 1.00 41.50 186 VAL A N 1
ATOM 1495 C CA . VAL A 1 186 ? 14.398 -10.172 -60.147 1.00 41.50 186 VAL A CA 1
ATOM 1496 C C . VAL A 1 186 ? 13.440 -10.152 -58.962 1.00 41.50 186 VAL A C 1
ATOM 1498 O O . VAL A 1 186 ? 13.302 -9.129 -58.288 1.00 41.50 186 VAL A O 1
ATOM 1501 N N . GLU A 1 187 ? 12.737 -11.267 -58.775 1.00 40.41 187 GLU A N 1
ATOM 1502 C CA . GLU A 1 187 ? 11.851 -11.528 -57.647 1.00 40.41 187 GLU A CA 1
ATOM 1503 C C . GLU A 1 187 ? 12.514 -11.139 -56.324 1.00 40.41 187 GLU A C 1
ATOM 1505 O O . GLU A 1 187 ? 13.631 -11.543 -55.995 1.00 40.41 187 GLU A O 1
ATOM 1510 N N . SER A 1 188 ? 11.789 -10.331 -55.558 1.00 39.22 188 SER A N 1
ATOM 1511 C CA . SER A 1 188 ? 12.091 -10.066 -54.158 1.00 39.22 188 SER A CA 1
ATOM 1512 C C . SER A 1 188 ? 11.810 -11.333 -53.344 1.00 39.22 188 SER A C 1
ATOM 1514 O O . SER A 1 188 ? 10.787 -11.973 -53.588 1.00 39.22 188 SER A O 1
ATOM 1516 N N . PRO A 1 189 ? 12.630 -11.692 -52.342 1.00 43.84 189 PRO A N 1
ATOM 1517 C CA . PRO A 1 189 ? 12.217 -12.675 -51.356 1.00 43.84 189 PRO A CA 1
ATOM 1518 C C . PRO A 1 189 ? 11.039 -12.106 -50.562 1.00 43.84 189 PRO A C 1
ATOM 1520 O O . PRO A 1 189 ? 11.185 -11.155 -49.792 1.00 43.84 189 PRO A O 1
ATOM 1523 N N . THR A 1 190 ? 9.864 -12.685 -50.786 1.00 36.81 190 THR A N 1
ATOM 1524 C CA . THR A 1 190 ? 8.661 -12.477 -49.986 1.00 36.81 190 THR A CA 1
ATOM 1525 C C . THR A 1 190 ? 8.953 -12.821 -48.529 1.00 36.81 190 THR A C 1
ATOM 1527 O O . THR A 1 190 ? 9.223 -13.970 -48.185 1.00 36.81 190 THR A O 1
ATOM 1530 N N . VAL A 1 191 ? 8.874 -11.808 -47.673 1.00 46.53 191 VAL A N 1
ATOM 1531 C CA . VAL A 1 191 ? 8.691 -11.960 -46.230 1.00 46.53 191 VAL A CA 1
ATOM 1532 C C . VAL A 1 191 ? 7.213 -12.296 -46.003 1.00 46.53 191 VAL A C 1
ATOM 1534 O O . VAL A 1 191 ? 6.372 -11.479 -46.380 1.00 46.53 191 VAL A O 1
ATOM 1537 N N . PRO A 1 192 ? 6.846 -13.445 -45.411 1.00 44.22 192 PRO A N 1
ATOM 1538 C CA . PRO A 1 192 ? 5.482 -13.634 -44.942 1.00 44.22 192 PRO A CA 1
ATOM 1539 C C . PRO A 1 192 ? 5.289 -12.854 -43.637 1.00 44.22 192 PRO A C 1
ATOM 1541 O O . PRO A 1 192 ? 5.972 -13.084 -42.637 1.00 44.22 192 PRO A O 1
ATOM 1544 N N . ALA A 1 193 ? 4.373 -11.892 -43.683 1.00 41.81 193 ALA A N 1
ATOM 1545 C CA . ALA A 1 193 ? 3.854 -11.196 -42.520 1.00 41.81 193 ALA A CA 1
ATOM 1546 C C . ALA A 1 193 ? 2.775 -12.048 -41.833 1.00 41.81 193 ALA A C 1
ATOM 1548 O O . ALA A 1 193 ? 1.935 -12.624 -42.510 1.00 41.81 193 ALA A O 1
ATOM 1549 N N . ALA A 1 194 ? 2.844 -12.061 -40.499 1.00 42.38 194 ALA A N 1
ATOM 1550 C CA . ALA A 1 194 ? 1.758 -12.180 -39.524 1.00 42.38 194 ALA A CA 1
ATOM 1551 C C . ALA A 1 194 ? 0.561 -13.090 -39.862 1.00 42.38 194 ALA A C 1
ATOM 1553 O O . ALA A 1 194 ? -0.373 -12.675 -40.540 1.00 42.38 194 ALA A O 1
ATOM 1554 N N . GLU A 1 195 ? 0.536 -14.257 -39.221 1.00 37.34 195 GLU A N 1
ATOM 1555 C CA . GLU A 1 195 ? -0.688 -15.005 -38.934 1.00 37.34 195 GLU A CA 1
ATOM 1556 C C . GLU A 1 195 ? -0.889 -14.998 -37.408 1.00 37.34 195 GLU A C 1
ATOM 1558 O O . GLU A 1 195 ? -0.040 -15.482 -36.663 1.00 37.34 195 GLU A O 1
ATOM 1563 N N . ASP A 1 196 ? -1.989 -14.392 -36.975 1.00 41.97 196 ASP A N 1
ATOM 1564 C CA . ASP A 1 196 ? -2.726 -14.598 -35.720 1.00 41.97 196 ASP A CA 1
ATOM 1565 C C . ASP A 1 196 ? -4.167 -14.135 -36.043 1.00 41.97 196 ASP A C 1
ATOM 1567 O O . ASP A 1 196 ? -4.300 -13.204 -36.849 1.00 41.97 196 ASP A O 1
ATOM 1571 N N . PRO A 1 197 ? -5.253 -14.646 -35.425 1.00 49.38 197 PRO A N 1
ATOM 1572 C CA . PRO A 1 197 ? -5.344 -15.635 -34.345 1.00 49.38 197 PRO A CA 1
ATOM 1573 C C . PRO A 1 197 ? -6.340 -16.784 -34.651 1.00 49.38 197 PRO A C 1
ATOM 1575 O O . PRO A 1 197 ? -7.289 -16.604 -35.406 1.00 49.38 197 PRO A O 1
ATOM 1578 N N . GLU A 1 198 ? -6.211 -17.937 -33.990 1.00 42.09 198 GLU A N 1
ATOM 1579 C CA . GLU A 1 198 ? -7.311 -18.915 -33.913 1.00 42.09 198 GLU A CA 1
ATOM 1580 C C . GLU A 1 198 ? -7.585 -19.339 -32.465 1.00 42.09 198 GLU A C 1
ATOM 1582 O O . GLU A 1 198 ? -6.682 -19.540 -31.648 1.00 42.09 198 GLU A O 1
ATOM 1587 N N . ASP A 1 199 ? -8.881 -19.406 -32.180 1.00 39.00 199 ASP A N 1
ATOM 1588 C CA . ASP A 1 199 ? -9.546 -19.486 -30.886 1.00 39.00 199 ASP A CA 1
ATOM 1589 C C . ASP A 1 199 ? -9.752 -20.946 -30.418 1.00 39.00 199 ASP A C 1
ATOM 1591 O O . ASP A 1 199 ? -10.263 -21.777 -31.164 1.00 39.00 199 ASP A O 1
ATOM 1595 N N . LEU A 1 200 ? -9.511 -21.171 -29.113 1.00 42.91 200 LEU A N 1
ATOM 1596 C CA . LEU A 1 200 ? -10.220 -22.095 -28.191 1.00 42.91 200 LEU A CA 1
ATOM 1597 C C . LEU A 1 200 ? -10.097 -23.637 -28.402 1.00 42.91 200 LEU A C 1
ATOM 1599 O O . LEU A 1 200 ? -9.758 -24.092 -29.487 1.00 42.91 200 LEU A O 1
ATOM 1603 N N . PRO A 1 201 ? -10.389 -24.499 -27.386 1.00 48.50 201 PRO A N 1
ATOM 1604 C CA . PRO A 1 201 ? -11.027 -24.220 -26.096 1.00 48.50 201 PRO A CA 1
ATOM 1605 C C . PRO A 1 201 ? -10.300 -24.722 -24.833 1.00 48.50 201 PRO A C 1
ATOM 1607 O O . PRO A 1 201 ? -9.469 -25.629 -24.824 1.00 48.50 201 PRO A O 1
ATOM 1610 N N . ALA A 1 202 ? -10.733 -24.132 -23.718 1.00 47.25 202 ALA A N 1
ATOM 1611 C CA . ALA A 1 202 ? -10.485 -24.570 -22.355 1.00 47.25 202 ALA A CA 1
ATOM 1612 C C . ALA A 1 202 ? -11.005 -25.993 -22.086 1.00 47.25 202 ALA A C 1
ATOM 1614 O O . ALA A 1 202 ? -12.112 -26.343 -22.491 1.00 47.25 202 ALA A O 1
ATOM 1615 N N . SER A 1 203 ? -10.262 -26.767 -21.290 1.00 47.69 203 SER A N 1
ATOM 1616 C CA . SER A 1 203 ? -10.848 -27.853 -20.501 1.00 47.69 203 SER A CA 1
ATOM 1617 C C . SER A 1 203 ? -10.057 -28.140 -19.214 1.00 47.69 203 SER A C 1
ATOM 1619 O O . SER A 1 203 ? -8.868 -28.434 -19.233 1.00 47.69 203 SER A O 1
ATOM 1621 N N . ASN A 1 204 ? -10.804 -28.039 -18.110 1.00 46.47 204 ASN A N 1
ATOM 1622 C CA . ASN A 1 204 ? -10.793 -28.887 -16.912 1.00 46.47 204 ASN A CA 1
ATOM 1623 C C . ASN A 1 204 ? -9.551 -28.790 -16.005 1.00 46.47 204 ASN A C 1
ATOM 1625 O O . ASN A 1 204 ? -8.485 -29.317 -16.287 1.00 46.47 204 ASN A O 1
ATOM 1629 N N . VAL A 1 205 ? -9.617 -28.045 -14.896 1.00 43.19 205 VAL A N 1
ATOM 1630 C CA . VAL A 1 205 ? -10.232 -28.479 -13.621 1.00 43.19 205 VAL A CA 1
ATOM 1631 C C . VAL A 1 205 ? -9.816 -29.906 -13.261 1.00 43.19 205 VAL A C 1
ATOM 1633 O O . VAL A 1 205 ? -10.468 -30.867 -13.653 1.00 43.19 205 VAL A O 1
ATOM 1636 N N . LEU A 1 206 ? -8.766 -30.026 -12.446 1.00 43.06 206 LEU A N 1
ATOM 1637 C CA . LEU A 1 206 ? -8.616 -31.156 -11.538 1.00 43.06 206 LEU A CA 1
ATOM 1638 C C . LEU A 1 206 ? -8.445 -30.606 -10.121 1.00 43.06 206 LEU A C 1
ATOM 1640 O O . LEU A 1 206 ? -7.360 -30.240 -9.672 1.00 43.06 206 LEU A O 1
ATOM 1644 N N . THR A 1 207 ? -9.579 -30.487 -9.445 1.00 41.41 207 THR A N 1
ATOM 1645 C CA . THR A 1 207 ? -9.679 -30.396 -7.995 1.00 41.41 207 THR A CA 1
ATOM 1646 C C . THR A 1 207 ? -9.208 -31.723 -7.408 1.00 41.41 207 THR A C 1
ATOM 1648 O O . THR A 1 207 ? -9.871 -32.743 -7.573 1.00 41.41 207 THR A 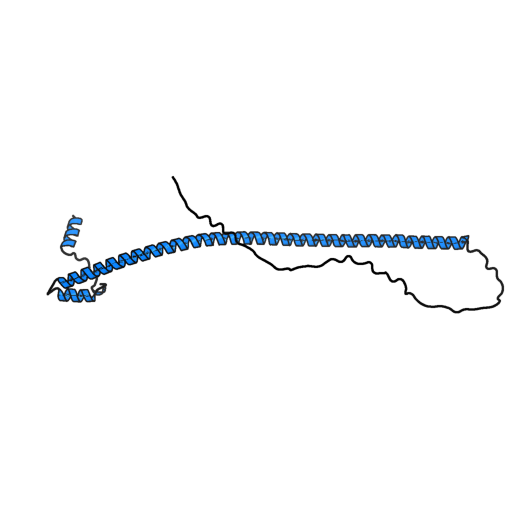O 1
ATOM 1651 N N . GLY A 1 208 ? -8.062 -31.720 -6.732 1.00 38.12 208 GLY A N 1
ATOM 1652 C CA . GLY A 1 208 ? -7.662 -32.811 -5.848 1.00 38.12 208 GLY A CA 1
ATOM 1653 C C . GLY A 1 208 ? -8.384 -32.677 -4.512 1.00 38.12 208 GLY A C 1
ATOM 1654 O O . GLY A 1 208 ? -7.825 -32.136 -3.563 1.00 38.12 208 GLY A O 1
ATOM 1655 N N . SER A 1 209 ? -9.638 -33.115 -4.464 1.00 41.56 209 SER A N 1
ATOM 1656 C CA . SER A 1 209 ? -10.347 -33.453 -3.231 1.00 41.56 209 SER A CA 1
ATOM 1657 C C . SER A 1 209 ? -9.878 -34.836 -2.781 1.00 41.56 209 SER A C 1
ATOM 1659 O O . SER A 1 209 ? -10.133 -35.823 -3.468 1.00 41.56 209 SER A O 1
ATOM 1661 N N . GLY A 1 210 ? -9.156 -34.890 -1.665 1.00 46.16 210 GLY A N 1
ATOM 1662 C CA . GLY A 1 210 ? -8.790 -36.125 -0.980 1.00 46.16 210 GLY A CA 1
ATOM 1663 C C . GLY A 1 210 ? -9.419 -36.135 0.404 1.00 46.16 210 GLY A C 1
ATOM 1664 O O . GLY A 1 210 ? -8.770 -35.740 1.366 1.00 46.16 210 GLY A O 1
ATOM 1665 N N . GLU A 1 211 ? -10.672 -36.566 0.474 1.00 50.09 211 GLU A N 1
ATOM 1666 C CA . GLU A 1 211 ? -11.329 -37.053 1.686 1.00 50.09 211 GLU A CA 1
ATOM 1667 C C . GLU A 1 211 ? -12.039 -38.351 1.289 1.00 50.09 211 GLU A C 1
ATOM 1669 O O . GLU A 1 211 ? -12.805 -38.346 0.329 1.00 50.09 211 GLU A O 1
ATOM 1674 N N . ASP A 1 212 ? -11.667 -39.457 1.936 1.00 48.94 212 ASP A N 1
ATOM 1675 C CA . ASP A 1 212 ? -12.587 -40.501 2.403 1.00 48.94 212 ASP A CA 1
ATOM 1676 C C . ASP A 1 212 ? -11.802 -41.526 3.242 1.00 48.94 212 ASP A C 1
ATOM 1678 O O . ASP A 1 212 ? -11.011 -42.336 2.758 1.00 48.94 212 ASP A O 1
ATOM 1682 N N . ASP A 1 213 ? -11.943 -41.346 4.552 1.00 49.91 213 ASP A N 1
ATOM 1683 C CA . ASP A 1 213 ? -12.346 -42.323 5.563 1.00 49.91 213 ASP A CA 1
ATOM 1684 C C . ASP A 1 213 ? -12.298 -43.830 5.236 1.00 49.91 213 ASP A C 1
ATOM 1686 O O . ASP A 1 213 ? -12.908 -44.319 4.289 1.00 49.91 213 ASP A O 1
ATOM 1690 N N . GLY A 1 214 ? -11.755 -44.598 6.194 1.00 40.41 214 GLY A N 1
ATOM 1691 C CA . GLY A 1 214 ? -12.381 -45.870 6.568 1.00 40.41 214 GLY A CA 1
ATOM 1692 C C . GLY A 1 214 ? -11.476 -47.076 6.838 1.00 40.41 214 GLY A C 1
ATOM 1693 O O . GLY A 1 214 ? -11.304 -47.925 5.975 1.00 40.41 214 GLY A O 1
ATOM 1694 N N . SER A 1 215 ? -11.155 -47.258 8.126 1.00 54.59 215 SER A N 1
ATOM 1695 C CA . SER A 1 215 ? -11.505 -48.476 8.889 1.00 54.59 215 SER A CA 1
ATOM 1696 C C . SER A 1 215 ? -10.496 -49.643 9.041 1.00 54.59 215 SER A C 1
ATOM 1698 O O . SER A 1 215 ? -9.983 -50.190 8.073 1.00 54.59 215 SER A O 1
ATOM 1700 N N . VAL A 1 216 ? -10.444 -50.125 10.302 1.00 55.50 216 VAL A N 1
ATOM 1701 C CA . VAL A 1 216 ? -10.034 -51.461 10.822 1.00 55.50 216 VAL A CA 1
ATOM 1702 C C . VAL A 1 216 ? -8.511 -51.680 10.970 1.00 55.50 216 VAL A C 1
ATOM 1704 O O . VAL A 1 216 ? -7.787 -51.530 9.999 1.00 55.50 216 VAL A O 1
ATOM 1707 N N . ALA A 1 217 ? -7.908 -52.043 12.112 1.00 52.88 217 ALA A N 1
ATOM 1708 C CA . ALA A 1 217 ? -8.324 -52.553 13.428 1.00 52.88 217 ALA A CA 1
ATOM 1709 C C . ALA A 1 217 ? -7.366 -52.038 14.522 1.00 52.88 217 ALA A C 1
ATOM 1711 O O . ALA A 1 217 ? -6.211 -51.701 14.173 1.00 52.88 217 ALA A O 1
#

Secondary structure (DSSP, 8-state):
-HHHHHHHHHHTT----PPPGGG-TTHHHHHHHHHHTTT-THHHHHHHHHHHHHHHHHHHHHHHHHHHHHHHHHHHHHHHHHHHHHHHHHHHHHHHHHHHHHHHHHHHHHHHHHHHHHHHHHHHHHHHHHHHHHHHHHHHHHHHHHHHHHHHHHH--S-----------------------PPPPP----PPP------------------------

pLDDT: mean 78.61, std 24.13, range [31.84, 98.69]